Protein AF-A0A102L2G6-F1 (afdb_monomer_lite)

Structure (mmCIF, N/CA/C/O backbone):
data_AF-A0A102L2G6-F1
#
_entry.id   AF-A0A102L2G6-F1
#
loop_
_atom_site.group_PDB
_atom_site.id
_atom_site.type_symbol
_atom_site.label_atom_id
_atom_site.label_alt_id
_atom_site.label_comp_id
_atom_site.label_asym_id
_atom_site.label_entity_id
_atom_site.label_seq_id
_atom_site.pdbx_PDB_ins_code
_atom_site.Cartn_x
_atom_site.Cartn_y
_atom_site.Cartn_z
_atom_site.occupancy
_atom_site.B_iso_or_equiv
_atom_site.auth_seq_id
_atom_site.auth_comp_id
_atom_site.auth_asym_id
_atom_site.auth_atom_id
_atom_site.pdbx_PDB_model_num
ATOM 1 N N . MET A 1 1 ? 14.301 11.381 -28.615 1.00 44.53 1 MET A N 1
ATOM 2 C CA . MET A 1 1 ? 14.602 11.299 -27.171 1.00 44.53 1 MET A CA 1
ATOM 3 C C . MET A 1 1 ? 15.568 10.146 -26.991 1.00 44.53 1 MET A C 1
ATOM 5 O O . MET A 1 1 ? 15.283 9.086 -27.526 1.00 44.53 1 MET A O 1
ATOM 9 N N . GLN A 1 2 ? 16.720 10.355 -26.349 1.00 43.28 2 GLN A N 1
ATOM 10 C CA . GLN A 1 2 ? 17.532 9.228 -25.879 1.00 43.28 2 GLN A CA 1
ATOM 11 C C . GLN A 1 2 ? 16.735 8.525 -24.778 1.00 43.28 2 GLN A C 1
ATOM 13 O O . GLN A 1 2 ? 16.294 9.188 -23.839 1.00 43.28 2 GLN A O 1
ATOM 18 N N . GLU A 1 3 ? 16.497 7.223 -24.922 1.00 56.16 3 GLU A N 1
ATOM 19 C CA . GLU A 1 3 ? 15.981 6.402 -23.827 1.00 56.16 3 GLU A CA 1
ATOM 20 C C . GLU A 1 3 ? 16.997 6.468 -22.683 1.00 56.16 3 GLU A C 1
ATOM 22 O O . GLU A 1 3 ? 18.187 6.213 -22.893 1.00 56.16 3 GLU A O 1
ATOM 27 N N . LYS A 1 4 ? 16.555 6.880 -21.487 1.00 62.53 4 LYS A N 1
ATOM 28 C CA . LYS A 1 4 ? 17.399 6.772 -20.295 1.00 62.53 4 LYS A CA 1
ATOM 29 C C . LYS A 1 4 ? 17.749 5.289 -20.107 1.00 62.53 4 LYS A C 1
ATOM 31 O O . LYS A 1 4 ? 16.854 4.451 -20.236 1.00 62.53 4 LYS A O 1
ATOM 36 N N . PRO A 1 5 ? 19.017 4.949 -19.832 1.00 76.19 5 PRO A N 1
ATOM 37 C CA . PRO A 1 5 ? 19.400 3.565 -19.606 1.00 76.19 5 PRO A CA 1
ATOM 38 C C . PRO A 1 5 ? 18.635 3.006 -18.402 1.00 76.19 5 PRO A C 1
ATOM 40 O O . PRO A 1 5 ? 18.625 3.609 -17.333 1.00 76.19 5 PRO A O 1
ATOM 43 N N . VAL A 1 6 ? 17.994 1.852 -18.587 1.00 84.12 6 VAL A N 1
ATOM 44 C CA . VAL A 1 6 ? 17.265 1.163 -17.517 1.00 84.12 6 VAL A CA 1
ATOM 45 C C . VAL A 1 6 ? 18.252 0.669 -16.457 1.00 84.12 6 VAL A C 1
ATOM 47 O O . VAL A 1 6 ? 19.227 -0.015 -16.776 1.00 84.12 6 VAL A O 1
ATOM 50 N N . ARG A 1 7 ? 17.977 0.982 -15.188 1.00 91.19 7 ARG A N 1
ATOM 51 C CA . ARG A 1 7 ? 18.750 0.543 -14.020 1.00 91.19 7 ARG A CA 1
ATOM 52 C C . ARG A 1 7 ? 17.973 -0.529 -13.260 1.00 91.19 7 ARG A C 1
ATOM 54 O O . ARG A 1 7 ? 16.930 -0.250 -12.684 1.00 91.19 7 ARG A O 1
ATOM 61 N N . MET A 1 8 ? 18.486 -1.753 -13.211 1.00 92.38 8 MET A N 1
ATOM 62 C CA . MET A 1 8 ? 17.881 -2.808 -12.389 1.00 92.38 8 MET A CA 1
ATOM 63 C C . MET A 1 8 ? 18.232 -2.613 -10.910 1.00 92.38 8 MET A C 1
ATOM 65 O O . MET A 1 8 ? 19.399 -2.397 -10.583 1.00 92.38 8 MET A O 1
ATOM 69 N N . MET A 1 9 ? 17.245 -2.739 -10.018 1.00 94.69 9 MET A N 1
ATOM 70 C CA . MET A 1 9 ? 17.505 -2.843 -8.582 1.00 94.69 9 MET A CA 1
ATOM 71 C C . MET A 1 9 ? 18.316 -4.105 -8.293 1.00 94.69 9 MET A C 1
ATOM 73 O O . MET A 1 9 ? 18.020 -5.192 -8.792 1.00 94.69 9 MET A O 1
ATOM 77 N N . THR A 1 10 ? 19.330 -3.960 -7.446 1.00 94.50 10 THR A N 1
ATOM 78 C CA . THR A 1 10 ? 20.111 -5.097 -6.950 1.00 94.50 10 THR A CA 1
ATOM 79 C C . THR A 1 10 ? 19.271 -5.976 -6.021 1.00 94.50 10 THR A C 1
ATOM 81 O O . THR A 1 10 ? 18.259 -5.542 -5.467 1.00 94.50 10 THR A O 1
ATOM 84 N N . GLU A 1 11 ? 19.703 -7.215 -5.787 1.00 94.69 11 GLU A N 1
ATOM 85 C CA . GLU A 1 11 ? 19.052 -8.107 -4.817 1.00 94.69 11 GLU A CA 1
ATOM 86 C C . GLU A 1 11 ? 18.988 -7.491 -3.413 1.00 94.69 11 GLU A C 1
ATOM 88 O O . GLU A 1 11 ? 17.956 -7.573 -2.754 1.00 94.69 11 GLU A O 1
ATOM 93 N N . ALA A 1 12 ? 20.049 -6.800 -2.981 1.00 94.56 12 ALA A N 1
ATOM 94 C CA . ALA A 1 12 ? 20.085 -6.119 -1.688 1.00 94.56 12 ALA A CA 1
ATOM 95 C C . ALA A 1 12 ? 19.043 -4.992 -1.594 1.00 94.56 12 ALA A C 1
ATOM 97 O O . ALA A 1 12 ? 18.366 -4.852 -0.575 1.00 94.56 12 ALA A O 1
ATOM 98 N N . GLN A 1 13 ? 18.866 -4.222 -2.669 1.00 95.25 13 GLN A N 1
ATOM 99 C CA . GLN A 1 13 ? 17.859 -3.162 -2.733 1.00 95.25 13 GLN A CA 1
ATOM 100 C C . GLN A 1 13 ? 16.437 -3.729 -2.730 1.00 95.25 13 GLN A C 1
ATOM 102 O O . GLN A 1 13 ? 15.572 -3.218 -2.022 1.00 95.25 13 GLN A O 1
ATOM 107 N N . GLN A 1 14 ? 16.192 -4.818 -3.462 1.00 95.62 14 GLN A N 1
ATOM 108 C CA . GLN A 1 14 ? 14.893 -5.498 -3.446 1.00 95.62 14 GLN A CA 1
ATOM 109 C C . GLN A 1 14 ? 14.605 -6.131 -2.078 1.00 95.62 14 GLN A C 1
ATOM 111 O O . GLN A 1 14 ? 13.489 -6.023 -1.577 1.00 95.62 14 GLN A O 1
ATOM 116 N N . ALA A 1 15 ? 15.608 -6.710 -1.414 1.00 95.25 15 ALA A N 1
ATOM 117 C CA . ALA A 1 15 ? 15.472 -7.204 -0.045 1.00 95.25 15 ALA A CA 1
ATOM 118 C C . ALA A 1 15 ? 15.153 -6.068 0.941 1.00 95.25 15 ALA A C 1
ATOM 120 O O . ALA A 1 15 ? 14.310 -6.232 1.824 1.00 95.25 15 ALA A O 1
ATOM 121 N N . LYS A 1 16 ? 15.770 -4.889 0.769 1.00 95.88 16 LYS A N 1
ATOM 122 C CA . LYS A 1 16 ? 15.459 -3.709 1.584 1.00 95.88 16 LYS A CA 1
ATOM 123 C C . LYS A 1 16 ? 14.033 -3.212 1.351 1.00 95.88 16 LYS A C 1
ATOM 125 O O . LYS A 1 16 ? 13.342 -2.909 2.322 1.00 95.88 16 LYS A O 1
ATOM 130 N N . LEU A 1 17 ? 13.579 -3.180 0.097 1.00 96.38 17 LEU A N 1
ATOM 131 C CA . LEU A 1 17 ? 12.190 -2.885 -0.259 1.00 96.38 17 LEU A CA 1
ATOM 132 C C . LEU A 1 17 ? 11.237 -3.853 0.451 1.00 96.38 17 LEU A C 1
ATOM 134 O O . LEU A 1 17 ? 10.293 -3.410 1.101 1.00 96.38 17 LEU A O 1
ATOM 138 N N . MET A 1 18 ? 11.515 -5.158 0.409 1.00 96.69 18 MET A N 1
ATOM 139 C CA . MET A 1 18 ? 10.699 -6.157 1.107 1.00 96.69 18 MET A CA 1
ATOM 140 C C . MET A 1 18 ? 10.688 -5.953 2.626 1.00 96.69 18 MET A C 1
ATOM 142 O O . MET A 1 18 ? 9.634 -6.081 3.245 1.00 96.69 18 MET A O 1
ATOM 146 N N . GLN A 1 19 ? 11.816 -5.564 3.231 1.00 96.81 19 GLN A N 1
ATOM 147 C CA . GLN A 1 19 ? 11.863 -5.220 4.656 1.00 96.81 19 GLN A CA 1
ATOM 148 C C . GLN A 1 19 ? 10.918 -4.053 4.983 1.00 96.81 19 GLN A C 1
ATOM 150 O O . GLN A 1 19 ? 10.194 -4.112 5.977 1.00 96.81 19 GLN A O 1
ATOM 155 N N . PHE A 1 20 ? 10.895 -3.013 4.143 1.00 97.44 20 PHE A N 1
ATOM 156 C CA . PHE A 1 20 ? 9.953 -1.905 4.292 1.00 97.44 20 PHE A CA 1
ATOM 157 C C . PHE A 1 20 ? 8.507 -2.354 4.156 1.00 97.44 20 PHE A C 1
ATOM 159 O O . PHE A 1 20 ? 7.681 -1.913 4.944 1.00 97.44 20 PHE A O 1
ATOM 166 N N . VAL A 1 21 ? 8.198 -3.231 3.200 1.00 97.75 21 VAL A N 1
ATOM 167 C CA . VAL A 1 21 ? 6.834 -3.744 3.020 1.00 97.75 21 VAL A CA 1
ATOM 168 C C . VAL A 1 21 ? 6.350 -4.482 4.266 1.00 97.75 21 VAL A C 1
ATOM 170 O O . VAL A 1 21 ? 5.249 -4.197 4.728 1.00 97.75 21 VAL A O 1
ATOM 173 N N . CYS A 1 22 ? 7.164 -5.367 4.848 1.00 97.25 22 CYS A N 1
ATOM 174 C CA . CYS A 1 22 ? 6.782 -6.096 6.061 1.00 97.25 22 CYS A CA 1
ATOM 175 C C . CYS A 1 22 ? 6.522 -5.147 7.240 1.00 97.25 22 CYS A C 1
ATOM 177 O O . CYS A 1 22 ? 5.451 -5.184 7.839 1.00 97.25 22 CYS A O 1
ATOM 179 N N . VAL A 1 23 ? 7.461 -4.240 7.528 1.00 98.12 23 VAL A N 1
ATOM 180 C CA . VAL A 1 23 ? 7.323 -3.278 8.639 1.00 98.12 23 VAL A CA 1
ATOM 181 C C . VAL A 1 23 ? 6.185 -2.282 8.379 1.00 98.12 23 VAL A C 1
ATOM 183 O O . VAL A 1 23 ? 5.439 -1.921 9.286 1.00 98.12 23 VAL A O 1
ATOM 186 N N . GLY A 1 24 ? 6.017 -1.851 7.129 1.00 98.06 24 GLY A N 1
ATOM 187 C CA . GLY A 1 24 ? 4.926 -0.986 6.693 1.00 98.06 24 GLY A CA 1
ATOM 188 C C . GLY A 1 24 ? 3.563 -1.639 6.894 1.00 98.06 24 GLY A C 1
ATOM 189 O O . GLY A 1 24 ? 2.653 -0.993 7.409 1.00 98.06 24 GLY A O 1
ATOM 190 N N . LEU A 1 25 ? 3.431 -2.926 6.569 1.00 98.00 25 LEU A N 1
ATOM 191 C CA . LEU A 1 25 ? 2.211 -3.697 6.799 1.00 98.00 25 LEU A CA 1
ATOM 192 C C . LEU A 1 25 ? 1.884 -3.808 8.295 1.00 98.00 25 LEU A C 1
ATOM 194 O O . LEU A 1 25 ? 0.750 -3.528 8.683 1.00 98.00 25 LEU A O 1
ATOM 198 N N . GLU A 1 26 ? 2.866 -4.140 9.138 1.00 97.81 26 GLU A N 1
ATOM 199 C CA . GLU A 1 26 ? 2.695 -4.200 10.599 1.00 97.81 26 GLU A CA 1
ATOM 200 C C . GLU A 1 26 ? 2.263 -2.843 11.178 1.00 97.81 26 GLU A C 1
ATOM 202 O O . GLU A 1 26 ? 1.350 -2.765 12.008 1.00 97.81 26 GLU A O 1
ATOM 207 N N . TRP A 1 27 ? 2.869 -1.750 10.707 1.00 98.31 27 TRP A N 1
ATOM 208 C CA . TRP A 1 27 ? 2.521 -0.398 11.139 1.00 98.31 27 TRP A CA 1
ATOM 209 C C . TRP A 1 27 ? 1.108 0.004 10.688 1.00 98.31 27 TRP A C 1
ATOM 211 O O . TRP A 1 27 ? 0.304 0.446 11.513 1.00 98.31 27 TRP A O 1
ATOM 221 N N . VAL A 1 28 ? 0.743 -0.216 9.416 1.00 97.62 28 VAL A N 1
ATOM 222 C CA . VAL A 1 28 ? -0.618 0.074 8.919 1.00 97.62 28 VAL A CA 1
ATOM 223 C C . VAL A 1 28 ? -1.665 -0.789 9.622 1.00 97.62 28 VAL A C 1
ATOM 225 O O . VAL A 1 28 ? -2.762 -0.306 9.910 1.00 97.62 28 VAL A O 1
ATOM 228 N N . ALA A 1 29 ? -1.332 -2.025 9.990 1.00 96.62 29 ALA A N 1
ATOM 229 C CA . ALA A 1 29 ? -2.186 -2.894 10.798 1.00 96.62 29 ALA A CA 1
ATOM 230 C C . ALA A 1 29 ? -2.286 -2.458 12.273 1.00 96.62 29 ALA A C 1
ATOM 232 O O . ALA A 1 29 ? -3.156 -2.940 12.995 1.00 96.62 29 ALA A O 1
ATOM 233 N N . GLY A 1 30 ? -1.442 -1.523 12.725 1.00 95.00 30 GLY A N 1
ATOM 234 C CA . GLY A 1 30 ? -1.413 -1.036 14.107 1.00 95.00 30 GLY A CA 1
ATOM 235 C C . GLY A 1 30 ? -0.744 -2.000 15.083 1.00 95.00 30 GLY A C 1
ATOM 236 O O . GLY A 1 30 ? -0.966 -1.890 16.285 1.00 95.00 30 GLY A O 1
ATOM 237 N N . GLN A 1 31 ? 0.049 -2.943 14.574 1.00 96.00 31 GLN A N 1
ATOM 238 C CA . GLN A 1 31 ? 0.757 -3.944 15.373 1.00 96.00 31 GLN A CA 1
ATOM 239 C C . GLN A 1 31 ? 2.032 -3.374 15.999 1.00 96.00 31 GLN A C 1
ATOM 241 O O . GLN A 1 31 ? 2.429 -3.801 17.081 1.00 96.00 31 GLN A O 1
ATOM 246 N N . ILE A 1 32 ? 2.638 -2.378 15.347 1.00 97.62 32 ILE A N 1
ATOM 247 C CA . ILE A 1 32 ? 3.813 -1.664 15.849 1.00 97.62 32 ILE A CA 1
ATOM 248 C C . ILE A 1 32 ? 3.577 -0.146 15.861 1.00 97.62 32 ILE A C 1
ATOM 250 O O . ILE A 1 32 ? 2.881 0.386 14.987 1.00 97.62 32 ILE A O 1
ATOM 254 N N . PRO A 1 33 ? 4.152 0.586 16.831 1.00 96.44 33 PRO A N 1
ATOM 255 C CA . PRO A 1 33 ? 4.176 2.042 16.803 1.00 96.44 33 PRO A CA 1
ATOM 256 C C . PRO A 1 33 ? 5.200 2.557 15.781 1.00 96.44 33 PRO A C 1
ATOM 258 O O . PRO A 1 33 ? 6.092 1.839 15.341 1.00 96.44 33 PRO A O 1
ATOM 261 N N . PHE A 1 34 ? 5.120 3.842 15.433 1.00 97.19 34 PHE A N 1
ATOM 262 C CA . PHE A 1 34 ? 6.069 4.444 14.488 1.00 97.19 34 PHE A CA 1
ATOM 263 C C . PHE A 1 34 ? 7.510 4.491 15.009 1.00 97.19 34 PHE A C 1
ATOM 265 O O . PHE A 1 34 ? 8.448 4.396 14.225 1.00 97.19 34 PHE A O 1
ATOM 272 N N . ASP A 1 35 ? 7.704 4.554 16.326 1.00 97.56 35 ASP A N 1
ATOM 273 C CA . ASP A 1 35 ? 9.041 4.508 16.930 1.00 97.56 35 ASP A CA 1
ATOM 274 C C . ASP A 1 35 ? 9.785 3.205 16.586 1.00 97.56 35 ASP A C 1
ATOM 276 O O . ASP A 1 35 ? 11.006 3.212 16.446 1.00 97.56 35 ASP A O 1
ATOM 280 N N . GLU A 1 36 ? 9.063 2.100 16.359 1.00 98.19 36 GLU A N 1
ATOM 281 C CA . GLU A 1 36 ? 9.649 0.839 15.886 1.00 98.19 36 GLU A CA 1
ATOM 282 C C . GLU A 1 36 ? 10.107 0.913 14.423 1.00 98.19 36 GLU A C 1
ATOM 284 O O . GLU A 1 36 ? 11.153 0.365 14.061 1.00 98.19 36 GLU A O 1
ATOM 289 N N . VAL A 1 37 ? 9.384 1.667 13.589 1.00 98.12 37 VAL A N 1
ATOM 290 C CA . VAL A 1 37 ? 9.802 1.982 12.213 1.00 98.12 37 VAL A CA 1
ATOM 291 C C . VAL A 1 37 ? 11.107 2.781 12.244 1.00 98.12 37 VAL A C 1
ATOM 293 O O . VAL A 1 37 ? 12.076 2.414 11.577 1.00 98.12 37 VAL A O 1
ATOM 296 N N . VAL A 1 38 ? 11.169 3.822 13.084 1.00 98.25 38 VAL A N 1
ATOM 297 C CA . VAL A 1 38 ? 12.364 4.666 13.257 1.00 98.25 38 VAL A CA 1
ATOM 298 C C . VAL A 1 38 ? 13.539 3.860 13.811 1.00 98.25 38 VAL A C 1
ATOM 300 O O . VAL A 1 38 ? 14.664 4.006 13.336 1.00 98.25 38 VAL A O 1
ATOM 303 N N . ARG A 1 39 ? 13.301 2.957 14.768 1.00 97.75 39 ARG A N 1
ATOM 304 C CA . ARG A 1 39 ? 14.334 2.057 15.299 1.00 97.75 39 ARG A CA 1
ATOM 305 C C . ARG A 1 39 ? 14.911 1.141 14.217 1.00 97.75 39 ARG A C 1
ATOM 307 O O . ARG A 1 39 ? 16.105 0.854 14.239 1.00 97.75 39 ARG A O 1
ATOM 314 N N . THR A 1 40 ? 14.080 0.703 13.274 1.00 96.81 40 THR A N 1
ATOM 315 C CA . THR A 1 40 ? 14.469 -0.245 12.218 1.00 96.81 40 THR A CA 1
ATOM 316 C C . THR A 1 40 ? 15.192 0.426 11.048 1.00 96.81 40 THR A C 1
ATOM 318 O O . THR A 1 40 ? 16.136 -0.143 10.494 1.00 96.81 40 THR A O 1
ATOM 321 N N . PHE A 1 41 ? 14.765 1.628 10.656 1.00 96.06 41 PHE A N 1
ATOM 322 C CA . PHE A 1 41 ? 15.239 2.294 9.435 1.00 96.06 41 PHE A CA 1
ATOM 323 C C . PHE A 1 41 ? 15.994 3.605 9.672 1.00 96.06 41 PHE A C 1
ATOM 325 O O . PHE A 1 41 ? 16.505 4.193 8.721 1.00 96.06 41 PHE A O 1
ATOM 332 N N . GLY A 1 42 ? 16.102 4.048 10.922 1.00 96.31 42 GLY A N 1
ATOM 333 C CA . GLY A 1 42 ? 16.662 5.344 11.281 1.00 96.31 42 GLY A CA 1
ATOM 334 C C . GLY A 1 42 ? 15.643 6.477 11.162 1.00 96.31 42 GLY A C 1
ATOM 335 O O . GLY A 1 42 ? 14.448 6.261 10.946 1.00 96.31 42 GLY A O 1
ATOM 336 N N . GLN A 1 43 ? 16.122 7.710 11.323 1.00 97.25 43 GLN A N 1
ATOM 337 C CA . GLN A 1 43 ? 15.277 8.901 11.347 1.00 97.25 43 GLN A CA 1
ATOM 338 C C . GLN A 1 43 ? 14.825 9.304 9.926 1.00 97.25 43 GLN A C 1
ATOM 340 O O . GLN A 1 43 ? 15.682 9.596 9.090 1.00 97.25 43 GLN A O 1
ATOM 345 N N . PRO A 1 44 ? 13.511 9.379 9.647 1.00 97.44 44 PRO A N 1
ATOM 346 C CA . PRO A 1 44 ? 12.995 9.877 8.374 1.00 97.44 44 PRO A CA 1
ATOM 347 C C . PRO A 1 44 ? 12.995 11.405 8.309 1.00 97.44 44 PRO A C 1
ATOM 349 O O . PRO A 1 44 ? 12.997 12.097 9.334 1.00 97.44 44 PRO A O 1
ATOM 352 N N . LYS A 1 45 ? 12.872 11.938 7.090 1.00 97.44 45 LYS A N 1
ATOM 353 C CA . LYS A 1 45 ? 12.485 13.338 6.875 1.00 97.44 45 LYS A CA 1
ATOM 354 C C . LYS A 1 45 ? 10.995 13.491 7.175 1.00 97.44 45 LYS A C 1
ATOM 356 O O . LYS A 1 45 ? 10.190 12.712 6.674 1.00 97.44 45 LYS A O 1
ATOM 361 N N . LYS A 1 46 ? 10.622 14.491 7.975 1.00 97.19 46 LYS A N 1
ATOM 362 C CA . LYS A 1 46 ? 9.220 14.806 8.284 1.00 97.19 46 LYS A CA 1
ATOM 363 C C . LYS A 1 46 ? 8.740 15.971 7.419 1.00 97.19 46 LYS A C 1
ATOM 365 O O . LYS A 1 46 ? 9.359 17.032 7.427 1.00 97.19 46 LYS A O 1
ATOM 370 N N . TYR A 1 47 ? 7.604 15.790 6.760 1.00 95.69 47 TYR A N 1
ATOM 371 C CA . TYR A 1 47 ? 6.880 16.812 6.013 1.00 95.69 47 TYR A CA 1
ATOM 372 C C . TYR A 1 47 ? 5.556 17.085 6.718 1.00 95.69 47 TYR A C 1
ATOM 374 O O . TYR A 1 47 ? 4.679 16.226 6.803 1.00 95.69 47 TYR A O 1
ATOM 382 N N . ASP A 1 48 ? 5.440 18.284 7.277 1.00 94.56 48 ASP A N 1
ATOM 383 C CA . ASP A 1 48 ? 4.289 18.711 8.061 1.00 94.56 48 ASP A CA 1
ATOM 384 C C . ASP A 1 48 ? 4.114 20.217 7.890 1.00 94.56 48 ASP A C 1
ATOM 386 O O . ASP A 1 48 ? 4.983 20.994 8.286 1.00 94.56 48 ASP A O 1
ATOM 390 N N . ALA A 1 49 ? 3.023 20.617 7.244 1.00 89.75 49 ALA A N 1
ATOM 391 C CA . ALA A 1 49 ? 2.720 22.014 6.974 1.00 89.75 49 ALA A CA 1
ATOM 392 C C . ALA A 1 49 ? 1.268 22.343 7.332 1.00 89.75 49 ALA A C 1
ATOM 394 O O . ALA A 1 49 ? 0.368 21.500 7.211 1.00 89.75 49 ALA A O 1
ATOM 395 N N . ASP A 1 50 ? 1.043 23.584 7.756 1.00 87.00 50 ASP A N 1
ATOM 396 C CA . ASP A 1 50 ? -0.291 24.106 8.040 1.00 87.00 50 ASP A CA 1
ATOM 397 C C . ASP A 1 50 ? -1.147 24.119 6.769 1.00 87.00 50 ASP A C 1
ATOM 399 O O . ASP A 1 50 ? -0.676 24.421 5.673 1.00 87.00 50 ASP A O 1
ATOM 403 N N . GLY A 1 51 ? -2.417 23.737 6.905 1.00 85.75 51 GLY A N 1
ATOM 404 C CA . GLY A 1 51 ? -3.338 23.592 5.772 1.00 85.75 51 GLY A CA 1
ATOM 405 C C . GLY A 1 51 ? -3.134 22.329 4.924 1.00 85.75 51 GLY A C 1
ATOM 406 O O . GLY A 1 51 ? -3.991 22.021 4.097 1.00 85.75 51 GLY A O 1
ATOM 407 N N . VAL A 1 52 ? -2.065 21.551 5.144 1.00 90.62 52 VAL A N 1
ATOM 408 C CA . VAL A 1 52 ? -1.859 20.250 4.485 1.00 90.62 52 VAL A CA 1
ATOM 409 C C . VAL A 1 52 ? -2.454 19.131 5.338 1.00 90.62 52 VAL A C 1
ATOM 411 O O . VAL A 1 52 ? -2.104 18.986 6.511 1.00 90.62 52 VAL A O 1
ATOM 414 N N . ARG A 1 53 ? -3.345 18.327 4.736 1.00 93.06 53 ARG A N 1
ATOM 415 C CA . ARG A 1 53 ? -4.068 17.218 5.391 1.00 93.06 53 ARG A CA 1
ATOM 416 C C . ARG A 1 53 ? -3.144 16.140 5.953 1.00 93.06 53 ARG A C 1
ATOM 418 O O . ARG A 1 53 ? -3.432 15.600 7.016 1.00 93.06 53 ARG A O 1
ATOM 425 N N . MET A 1 54 ? -2.083 15.806 5.225 1.00 95.25 54 MET A N 1
ATOM 426 C CA . MET A 1 54 ? -1.207 14.691 5.569 1.00 95.25 54 MET A CA 1
ATOM 427 C C . MET A 1 54 ? 0.022 15.163 6.346 1.00 95.25 54 MET A C 1
ATOM 429 O O . MET A 1 54 ? 0.552 16.244 6.090 1.00 95.25 54 MET A O 1
ATOM 433 N N . ILE A 1 55 ? 0.474 14.333 7.283 1.00 96.44 55 ILE A N 1
ATOM 434 C CA . ILE A 1 55 ? 1.844 14.364 7.807 1.00 96.44 55 ILE A CA 1
ATOM 435 C C . ILE A 1 55 ? 2.564 13.190 7.171 1.00 96.44 55 ILE A C 1
ATOM 437 O O . ILE A 1 55 ? 2.086 12.064 7.293 1.00 96.44 55 ILE A O 1
ATOM 441 N N . GLU A 1 56 ? 3.699 13.433 6.526 1.00 97.25 56 GLU A N 1
ATOM 442 C CA . GLU A 1 56 ? 4.457 12.380 5.855 1.00 97.25 56 GLU A CA 1
ATOM 443 C C . GLU A 1 56 ? 5.847 12.240 6.457 1.00 97.25 56 GLU A C 1
ATOM 445 O O . GLU A 1 56 ? 6.542 13.222 6.718 1.00 97.25 56 GLU A O 1
ATOM 450 N N . TYR A 1 57 ? 6.259 10.998 6.659 1.00 98.06 57 TYR A N 1
ATOM 451 C CA . TYR A 1 57 ? 7.613 10.642 7.039 1.00 98.06 57 TYR A CA 1
ATOM 452 C C . TYR A 1 57 ? 8.233 9.861 5.892 1.00 98.06 57 TYR A C 1
ATOM 454 O O . TYR A 1 57 ? 7.752 8.775 5.564 1.00 98.06 57 TYR A O 1
ATOM 462 N N . ALA A 1 58 ? 9.265 10.429 5.271 1.00 97.12 58 ALA A N 1
ATOM 463 C CA . ALA A 1 58 ? 9.861 9.877 4.066 1.00 97.12 58 ALA A CA 1
ATOM 464 C C . ALA A 1 58 ? 11.298 9.403 4.277 1.00 97.12 58 ALA A C 1
ATOM 466 O O . ALA A 1 58 ? 12.086 10.023 5.003 1.00 97.12 58 ALA A O 1
ATOM 467 N N . TYR A 1 59 ? 11.628 8.329 3.570 1.00 96.31 59 TYR A N 1
ATOM 468 C CA . TYR A 1 59 ? 12.982 7.838 3.389 1.00 96.31 59 TYR A CA 1
ATOM 469 C C . TYR A 1 59 ? 13.299 7.775 1.893 1.00 96.31 59 TYR A C 1
ATOM 471 O O . TYR A 1 59 ? 12.544 7.167 1.132 1.00 96.31 59 TYR A O 1
ATOM 479 N N . ASP A 1 60 ? 14.432 8.352 1.503 1.00 91.19 60 ASP A N 1
ATOM 480 C CA . ASP A 1 60 ? 14.970 8.292 0.141 1.00 91.19 60 ASP A CA 1
ATOM 481 C C . ASP A 1 60 ? 16.201 7.375 0.153 1.00 91.19 60 ASP A C 1
ATOM 483 O O . ASP A 1 60 ? 17.056 7.517 1.034 1.00 91.19 60 ASP A O 1
ATOM 487 N N . PHE A 1 61 ? 16.294 6.426 -0.784 1.00 85.25 61 PHE A N 1
ATOM 488 C CA . PHE A 1 61 ? 17.348 5.403 -0.784 1.00 85.25 61 PHE A CA 1
ATOM 489 C C . PHE A 1 61 ? 18.160 5.346 -2.073 1.00 85.25 61 PHE A C 1
ATOM 491 O O . PHE A 1 61 ? 17.617 5.495 -3.166 1.00 85.25 61 PHE A O 1
ATOM 498 N N . ASP A 1 62 ? 19.455 5.045 -1.894 1.00 73.06 62 ASP A N 1
ATOM 499 C CA . ASP A 1 62 ? 20.446 4.685 -2.912 1.00 73.06 62 ASP A CA 1
ATOM 500 C C . ASP A 1 62 ? 20.235 5.401 -4.251 1.00 73.06 62 ASP A C 1
ATOM 502 O O . ASP A 1 62 ? 19.775 4.780 -5.206 1.00 73.06 62 ASP A O 1
ATOM 506 N N . ASP A 1 63 ? 20.569 6.695 -4.317 1.00 79.19 63 ASP A N 1
ATOM 507 C CA . ASP A 1 63 ? 20.522 7.482 -5.561 1.00 79.19 63 ASP A CA 1
ATOM 508 C C . ASP A 1 63 ? 19.139 7.433 -6.244 1.00 79.19 63 ASP A C 1
ATOM 510 O O . ASP A 1 63 ? 19.010 7.089 -7.420 1.00 79.19 63 ASP A O 1
ATOM 514 N N . ASP A 1 64 ? 18.092 7.697 -5.459 1.00 83.25 64 ASP A N 1
ATOM 515 C CA . ASP A 1 64 ? 16.685 7.727 -5.874 1.00 83.25 64 ASP A CA 1
ATOM 516 C C . ASP A 1 64 ? 16.170 6.398 -6.461 1.00 83.25 64 ASP A C 1
ATOM 518 O O . ASP A 1 64 ? 15.303 6.373 -7.330 1.00 83.25 64 ASP A O 1
ATOM 522 N N . THR A 1 65 ? 16.677 5.251 -5.992 1.00 91.12 65 THR A N 1
ATOM 523 C CA . THR A 1 65 ? 16.149 3.933 -6.409 1.00 91.12 65 THR A CA 1
ATOM 524 C C . THR A 1 65 ? 14.761 3.641 -5.867 1.00 91.12 65 THR A C 1
ATOM 526 O O . THR A 1 65 ? 13.971 2.978 -6.540 1.00 91.12 65 THR A O 1
ATOM 529 N N . MET A 1 66 ? 14.440 4.129 -4.672 1.00 94.25 66 MET A N 1
ATOM 530 C CA . MET A 1 66 ? 13.084 4.112 -4.142 1.00 94.25 66 MET A CA 1
ATOM 531 C C . MET A 1 66 ? 12.872 5.233 -3.129 1.00 94.25 66 MET A C 1
ATOM 533 O O . MET A 1 66 ? 13.789 5.611 -2.397 1.00 94.25 66 MET A O 1
ATOM 537 N N . SER A 1 67 ? 11.632 5.703 -3.052 1.00 95.56 67 SER A N 1
ATOM 538 C CA . SER A 1 67 ? 11.140 6.551 -1.969 1.00 95.56 67 SER A CA 1
ATOM 539 C C . SER A 1 67 ? 10.066 5.805 -1.189 1.00 95.56 67 SER A C 1
ATOM 541 O O . SER A 1 67 ? 9.205 5.137 -1.768 1.00 95.56 67 SER A O 1
ATOM 543 N N . VAL A 1 68 ? 10.135 5.899 0.134 1.00 97.50 68 VAL A N 1
ATOM 544 C CA . VAL A 1 68 ? 9.209 5.247 1.064 1.00 97.50 68 VAL A CA 1
ATOM 545 C C . VAL A 1 68 ? 8.525 6.316 1.895 1.00 97.50 68 VAL A C 1
ATOM 547 O O . VAL A 1 68 ? 9.208 7.180 2.438 1.00 97.50 68 VAL A O 1
ATOM 550 N N . THR A 1 69 ? 7.204 6.248 2.034 1.00 98.00 69 THR A N 1
ATOM 551 C CA . THR A 1 69 ? 6.424 7.208 2.819 1.00 98.00 69 THR A CA 1
ATOM 552 C C . THR A 1 69 ? 5.523 6.521 3.837 1.00 98.00 69 THR A C 1
ATOM 554 O O . THR A 1 69 ? 4.870 5.518 3.554 1.00 98.00 69 THR A O 1
ATOM 557 N N . PHE A 1 70 ? 5.470 7.097 5.034 1.00 98.44 70 PHE A N 1
ATOM 558 C CA . PHE A 1 70 ? 4.513 6.765 6.083 1.00 98.44 70 PHE A CA 1
ATOM 559 C C . PHE A 1 70 ? 3.668 8.004 6.355 1.00 98.44 70 PHE A C 1
ATOM 561 O O . PHE A 1 70 ? 4.190 9.030 6.796 1.00 98.44 70 PHE A O 1
ATOM 568 N N . SER A 1 71 ? 2.373 7.915 6.077 1.00 97.81 71 SER A N 1
ATOM 569 C CA . SER A 1 71 ? 1.472 9.062 6.081 1.00 97.81 71 SER A CA 1
ATOM 570 C C . SER A 1 71 ? 0.412 8.938 7.170 1.00 97.81 71 SER A C 1
ATOM 572 O O . SER A 1 71 ? -0.251 7.906 7.309 1.00 97.81 71 SER A O 1
ATOM 574 N N . TYR A 1 72 ? 0.214 10.030 7.899 1.00 97.19 72 TYR A N 1
ATOM 575 C CA . TYR A 1 72 ? -0.870 10.219 8.855 1.00 97.19 72 TYR A CA 1
ATOM 576 C C . TYR A 1 72 ? -1.877 11.239 8.332 1.00 97.19 72 TYR A C 1
ATOM 578 O O . TYR A 1 72 ? -1.487 12.217 7.697 1.00 97.19 72 TYR A O 1
ATOM 586 N N . ASP A 1 73 ? -3.153 11.052 8.655 1.00 94.69 73 ASP A N 1
ATOM 587 C CA . ASP A 1 73 ? -4.232 11.976 8.311 1.00 94.69 73 ASP A CA 1
ATOM 588 C C . ASP A 1 73 ? -4.604 12.857 9.511 1.00 94.69 73 ASP A C 1
ATOM 590 O O . ASP A 1 73 ? -5.015 12.362 10.564 1.00 94.69 73 ASP A O 1
ATOM 594 N N . LYS A 1 74 ? -4.474 14.179 9.354 1.00 93.25 74 LYS A N 1
ATOM 595 C CA . LYS A 1 74 ? -4.832 15.162 10.389 1.00 93.25 74 LYS A CA 1
ATOM 596 C C . LYS A 1 74 ? -6.341 15.357 10.542 1.00 93.25 74 LYS A C 1
ATOM 598 O O . LYS A 1 74 ? -6.762 15.844 11.591 1.00 93.25 74 LYS A O 1
ATOM 603 N N . LEU A 1 75 ? -7.136 15.044 9.511 1.00 88.00 75 LEU A N 1
ATOM 604 C CA . LEU A 1 75 ? -8.589 15.258 9.524 1.00 88.00 75 LEU A CA 1
ATOM 605 C C . LEU A 1 75 ? -9.317 14.165 10.302 1.00 88.00 75 LEU A C 1
ATOM 607 O O . LEU A 1 75 ? -10.235 14.459 11.062 1.00 88.00 75 LEU A O 1
ATOM 611 N N . HIS A 1 76 ? -8.891 12.915 10.141 1.00 81.94 76 HIS A N 1
ATOM 612 C CA . HIS A 1 76 ? -9.422 11.797 10.910 1.00 81.94 76 HIS A CA 1
ATOM 613 C C . HIS A 1 76 ? -8.553 11.605 12.146 1.00 81.94 76 HIS A C 1
ATOM 615 O O . HIS A 1 76 ? -7.499 10.977 12.076 1.00 81.94 76 HIS A O 1
ATOM 621 N N . GLN A 1 77 ? -8.963 12.185 13.271 1.00 85.00 77 GLN A N 1
ATOM 622 C CA . GLN A 1 77 ? -8.221 12.068 14.523 1.00 85.00 77 GLN A CA 1
ATOM 623 C C . GLN A 1 77 ? -8.741 10.912 15.372 1.00 85.00 77 GLN A C 1
ATOM 625 O O . GLN A 1 77 ? -9.947 10.728 15.514 1.00 85.00 77 GLN A O 1
ATOM 630 N N . ILE A 1 78 ? -7.815 10.174 15.979 1.00 82.94 78 ILE A N 1
ATOM 631 C CA . ILE A 1 78 ? -8.096 9.165 17.002 1.00 82.94 78 ILE A CA 1
ATOM 632 C C . ILE A 1 78 ? -7.436 9.654 18.289 1.00 82.94 78 ILE A C 1
ATOM 634 O O . ILE A 1 78 ? -6.241 9.947 18.297 1.00 82.94 78 ILE A O 1
ATOM 638 N N . ASP A 1 79 ? -8.224 9.817 19.351 1.00 84.94 79 ASP A N 1
ATOM 639 C CA . ASP A 1 79 ? -7.770 10.346 20.647 1.00 84.94 79 ASP A CA 1
ATOM 640 C C . ASP A 1 79 ? -7.013 11.686 20.541 1.00 84.94 79 ASP A C 1
ATOM 642 O O . ASP A 1 79 ? -6.003 11.921 21.207 1.00 84.94 79 ASP A O 1
ATOM 646 N N . GLY A 1 80 ? -7.484 12.570 19.652 1.00 84.69 80 GLY A N 1
ATOM 647 C CA . GLY A 1 80 ? -6.884 13.887 19.407 1.00 84.69 80 GLY A CA 1
ATOM 648 C C . GLY A 1 80 ? -5.545 13.854 18.660 1.00 84.69 80 GLY A C 1
ATOM 649 O O . GLY A 1 80 ? -4.872 14.880 18.571 1.00 84.69 80 GLY A O 1
ATOM 650 N N . LYS A 1 81 ? -5.139 12.696 18.124 1.00 89.56 81 LYS A N 1
ATOM 651 C CA . LYS A 1 81 ? -3.918 12.529 17.325 1.00 89.56 81 LYS A CA 1
ATOM 652 C C . LYS A 1 81 ? -4.257 12.203 15.868 1.00 89.56 81 LYS A C 1
ATOM 654 O O . LYS A 1 81 ? -5.256 11.525 15.626 1.00 89.56 81 LYS A O 1
ATOM 659 N N . PRO A 1 82 ? -3.429 12.636 14.898 1.00 93.00 82 PRO A N 1
ATOM 660 C CA . PRO A 1 82 ? -3.545 12.197 13.510 1.00 93.00 82 PRO A CA 1
ATOM 661 C C . PRO A 1 82 ? -3.592 10.669 13.408 1.00 93.00 82 PRO A C 1
ATOM 663 O O . PRO A 1 82 ? -2.819 9.973 14.073 1.00 93.00 82 PRO A O 1
ATOM 666 N N . SER A 1 83 ? -4.495 10.146 12.586 1.00 94.44 83 SER A N 1
ATOM 667 C CA . SER A 1 83 ? -4.636 8.701 12.392 1.00 94.44 83 SER A CA 1
ATOM 668 C C . SER A 1 83 ? -3.636 8.166 11.376 1.00 94.44 83 SER A C 1
ATOM 670 O O . SER A 1 83 ? -3.183 8.885 10.488 1.00 94.44 83 SER A O 1
ATOM 672 N N . ILE A 1 84 ? -3.285 6.886 11.498 1.00 96.50 84 ILE A N 1
ATOM 673 C CA . ILE A 1 84 ? -2.497 6.183 10.480 1.00 96.50 84 ILE A CA 1
ATOM 674 C C . ILE A 1 84 ? -3.324 6.126 9.201 1.00 96.50 84 ILE A C 1
ATOM 676 O O . ILE A 1 84 ? -4.457 5.652 9.234 1.00 96.50 84 ILE A O 1
ATOM 680 N N . ASN A 1 85 ? -2.747 6.571 8.089 1.00 96.12 85 ASN A N 1
ATOM 681 C CA . ASN A 1 85 ? -3.446 6.614 6.814 1.00 96.12 85 ASN A CA 1
ATOM 682 C C . ASN A 1 85 ? -2.870 5.617 5.810 1.00 96.12 85 ASN A C 1
ATOM 684 O O . ASN A 1 85 ? -3.585 4.748 5.316 1.00 96.12 85 ASN A O 1
ATOM 688 N N . THR A 1 86 ? -1.593 5.741 5.450 1.00 97.81 86 THR A N 1
ATOM 689 C CA . THR A 1 86 ? -1.034 4.963 4.335 1.00 97.81 86 THR A CA 1
ATOM 690 C C . THR A 1 86 ? 0.466 4.780 4.483 1.00 97.81 86 THR A C 1
ATOM 692 O O . THR A 1 86 ? 1.172 5.705 4.868 1.00 97.81 86 THR A O 1
ATOM 695 N N . PHE A 1 87 ? 0.949 3.592 4.145 1.00 98.50 87 PHE A N 1
ATOM 696 C CA . PHE A 1 87 ? 2.346 3.316 3.845 1.00 98.50 87 PHE A CA 1
ATOM 697 C C . PHE A 1 87 ? 2.500 3.170 2.329 1.00 98.50 87 PHE A C 1
ATOM 699 O O . PHE A 1 87 ? 1.678 2.509 1.695 1.00 98.50 87 PHE A O 1
ATOM 706 N N . GLY A 1 88 ? 3.528 3.769 1.736 1.00 97.94 88 GLY A N 1
ATOM 707 C CA . GLY A 1 88 ? 3.751 3.721 0.296 1.00 97.94 88 GLY A CA 1
ATOM 708 C C . GLY A 1 88 ? 5.214 3.551 -0.079 1.00 97.94 88 GLY A C 1
ATOM 709 O O . GLY A 1 88 ? 6.108 4.010 0.628 1.00 97.94 88 GLY A O 1
ATOM 710 N N . ILE A 1 89 ? 5.448 2.918 -1.227 1.00 97.19 89 ILE A N 1
ATOM 711 C CA . ILE A 1 89 ? 6.754 2.901 -1.894 1.00 97.19 89 ILE A CA 1
ATOM 712 C C . ILE A 1 89 ? 6.561 3.336 -3.343 1.00 97.19 89 ILE A C 1
ATOM 714 O O . ILE A 1 89 ? 5.627 2.888 -4.011 1.00 97.19 89 ILE A O 1
ATOM 718 N N . LYS A 1 90 ? 7.469 4.169 -3.849 1.00 95.69 90 LYS A N 1
ATOM 719 C CA . LYS A 1 90 ? 7.668 4.404 -5.283 1.00 95.69 90 LYS A CA 1
ATOM 720 C C . LYS A 1 90 ? 9.070 3.942 -5.661 1.00 95.69 90 LYS A C 1
ATOM 722 O O . LYS A 1 90 ? 10.030 4.302 -4.988 1.00 95.69 90 LYS A O 1
ATOM 727 N N . VAL A 1 91 ? 9.180 3.144 -6.718 1.00 95.12 91 VAL A N 1
ATOM 728 C CA . VAL A 1 91 ? 10.460 2.700 -7.287 1.00 95.12 91 VAL A CA 1
ATOM 729 C C . VAL A 1 91 ? 10.906 3.719 -8.331 1.00 95.12 91 VAL A C 1
ATOM 731 O O . VAL A 1 91 ? 10.156 4.006 -9.266 1.00 95.12 91 VAL A O 1
ATOM 734 N N . GLY A 1 92 ? 12.113 4.262 -8.184 1.00 90.88 92 GLY A N 1
ATOM 735 C CA . GLY A 1 92 ? 12.586 5.389 -8.985 1.00 90.88 92 GLY A CA 1
ATOM 736 C C . GLY A 1 92 ? 11.632 6.582 -8.902 1.00 90.88 92 GLY A C 1
ATOM 737 O O . GLY A 1 92 ? 10.948 6.797 -7.900 1.00 90.88 92 GLY A O 1
ATOM 738 N N . ASP A 1 93 ? 11.454 7.254 -10.038 1.00 85.69 93 ASP A N 1
ATOM 739 C CA . ASP A 1 93 ? 10.411 8.270 -10.251 1.00 85.69 93 ASP A CA 1
ATOM 740 C C . ASP A 1 93 ? 8.985 7.674 -10.384 1.00 85.69 93 ASP A C 1
ATOM 742 O O . ASP A 1 93 ? 8.067 8.287 -10.935 1.00 85.69 93 ASP A O 1
ATOM 746 N N . GLY A 1 94 ? 8.769 6.441 -9.918 1.00 84.50 94 GLY A N 1
ATOM 747 C CA . GLY A 1 94 ? 7.506 5.721 -10.017 1.00 84.50 94 GLY A CA 1
ATOM 748 C C . GLY A 1 94 ? 7.265 5.168 -11.418 1.00 84.50 94 GLY A C 1
ATOM 749 O O . GLY A 1 94 ? 8.096 4.471 -11.993 1.00 84.50 94 GLY A O 1
ATOM 750 N N . VAL A 1 95 ? 6.091 5.429 -11.982 1.00 81.38 95 VAL A N 1
ATOM 751 C CA . VAL A 1 95 ? 5.591 4.755 -13.192 1.00 81.38 95 VAL A CA 1
ATOM 752 C C . VAL A 1 95 ? 6.453 5.020 -14.436 1.00 81.38 95 VAL A C 1
ATOM 754 O O . VAL A 1 95 ? 6.626 4.120 -15.251 1.00 81.38 95 VAL A O 1
ATOM 757 N N . GLY A 1 96 ? 7.028 6.221 -14.562 1.00 76.88 96 GLY A N 1
ATOM 758 C CA . GLY A 1 96 ? 7.892 6.618 -15.684 1.00 76.88 96 GLY A CA 1
ATOM 759 C C . GLY A 1 96 ? 9.397 6.545 -15.402 1.00 76.88 96 GLY A C 1
ATOM 760 O O . GLY A 1 96 ? 10.186 6.981 -16.237 1.00 76.88 96 GLY A O 1
ATOM 761 N N . GLY A 1 97 ? 9.797 6.048 -14.227 1.00 83.50 97 GLY A N 1
ATOM 762 C CA . GLY A 1 97 ? 11.202 5.995 -13.816 1.00 83.50 97 GLY A CA 1
ATOM 763 C C . GLY A 1 97 ? 12.033 4.959 -14.583 1.00 83.50 97 GLY A C 1
ATOM 764 O O . GLY A 1 97 ? 11.514 3.975 -15.110 1.00 83.50 97 GLY A O 1
ATOM 765 N N . ASP A 1 98 ? 13.349 5.129 -14.577 1.00 88.25 98 ASP A N 1
ATOM 766 C CA . ASP A 1 98 ? 14.324 4.224 -15.203 1.00 88.25 98 ASP A CA 1
ATOM 767 C C . ASP A 1 98 ? 14.761 3.057 -14.299 1.00 88.25 98 ASP A C 1
ATOM 769 O O . ASP A 1 98 ? 15.440 2.142 -14.760 1.00 88.25 98 ASP A O 1
ATOM 773 N N . VAL A 1 99 ? 14.335 3.039 -13.033 1.00 92.44 99 VAL A N 1
ATOM 774 C CA . VAL A 1 99 ? 14.667 1.985 -12.062 1.00 92.44 99 VAL A CA 1
ATOM 775 C C . VAL A 1 99 ? 13.674 0.833 -12.140 1.00 92.44 99 VAL A C 1
ATOM 777 O O . VAL A 1 99 ? 12.480 1.059 -11.992 1.00 92.44 99 VAL A O 1
ATOM 780 N N . TYR A 1 100 ? 14.128 -0.389 -12.406 1.00 92.38 100 TYR A N 1
ATOM 781 C CA . TYR A 1 100 ? 13.280 -1.563 -12.645 1.00 92.38 100 TYR A CA 1
ATOM 782 C C . TYR A 1 100 ? 13.506 -2.634 -11.576 1.00 92.38 100 TYR A C 1
ATOM 784 O O . TYR A 1 100 ? 14.622 -2.824 -11.091 1.00 92.38 100 TYR A O 1
ATOM 792 N N . THR A 1 101 ? 12.443 -3.359 -11.234 1.00 93.56 101 THR A N 1
ATOM 793 C CA . THR A 1 101 ? 12.496 -4.499 -10.307 1.00 93.56 101 THR A CA 1
ATOM 794 C C . THR A 1 101 ? 12.306 -5.825 -11.036 1.00 93.56 101 THR A C 1
ATOM 796 O O . THR A 1 101 ? 11.903 -5.871 -12.200 1.00 93.56 101 THR A O 1
ATOM 799 N N . ASN A 1 102 ? 12.615 -6.908 -10.330 1.00 93.38 102 ASN A N 1
ATOM 800 C CA . ASN A 1 102 ? 12.313 -8.280 -10.706 1.00 93.38 102 ASN A CA 1
ATOM 801 C C . ASN A 1 102 ? 11.616 -8.991 -9.527 1.00 93.38 102 ASN A C 1
ATOM 803 O O . ASN A 1 102 ? 12.087 -10.017 -9.040 1.00 93.38 102 ASN A O 1
ATOM 807 N N . ILE A 1 103 ? 10.526 -8.395 -9.034 1.00 93.31 103 ILE A N 1
ATOM 808 C CA . ILE A 1 103 ? 9.692 -8.896 -7.931 1.00 93.31 103 ILE A CA 1
ATOM 809 C C . ILE A 1 103 ? 8.360 -9.376 -8.519 1.00 93.31 103 ILE A C 1
ATOM 811 O O . ILE A 1 103 ? 7.503 -8.536 -8.795 1.00 93.31 103 ILE A O 1
ATOM 815 N N . PRO A 1 104 ? 8.147 -10.687 -8.720 1.00 91.56 104 PRO A N 1
ATOM 816 C CA . PRO A 1 104 ? 6.865 -11.216 -9.185 1.00 91.56 104 PRO A CA 1
ATOM 817 C C . PRO A 1 104 ? 5.704 -10.787 -8.281 1.00 91.56 104 PRO A C 1
ATOM 819 O O . PRO A 1 104 ? 5.860 -10.728 -7.063 1.00 91.56 104 PRO A O 1
ATOM 822 N N . TYR A 1 105 ? 4.522 -10.523 -8.840 1.00 89.56 105 TYR A N 1
ATOM 823 C CA . TYR A 1 105 ? 3.355 -10.178 -8.016 1.00 89.56 105 TYR A CA 1
ATOM 824 C C . TYR A 1 105 ? 2.950 -11.317 -7.061 1.00 89.56 105 TYR A C 1
ATOM 826 O O . TYR A 1 105 ? 2.400 -11.060 -5.994 1.00 89.56 105 TYR A O 1
ATOM 834 N N . GLU A 1 106 ? 3.268 -12.573 -7.382 1.00 90.44 106 GLU A N 1
ATOM 835 C CA . GLU A 1 106 ? 3.030 -13.714 -6.493 1.00 90.44 106 GLU A CA 1
ATOM 836 C C . GLU A 1 106 ? 3.822 -13.612 -5.179 1.00 90.44 106 GLU A C 1
ATOM 838 O O . GLU A 1 106 ? 3.453 -14.234 -4.183 1.00 90.44 106 GLU A O 1
ATOM 843 N N . THR A 1 107 ? 4.885 -12.796 -5.129 1.00 92.00 107 THR A N 1
ATOM 844 C CA . THR A 1 107 ? 5.626 -12.522 -3.891 1.00 92.00 107 THR A CA 1
ATOM 845 C C . THR A 1 107 ? 4.700 -12.019 -2.779 1.00 92.00 107 THR A C 1
ATOM 847 O O . THR A 1 107 ? 4.881 -12.403 -1.621 1.00 92.00 107 THR A O 1
ATOM 850 N N . TRP A 1 108 ? 3.664 -11.243 -3.114 1.00 93.69 108 TRP A N 1
ATOM 851 C CA . TRP A 1 108 ? 2.743 -10.658 -2.134 1.00 93.69 108 TRP A CA 1
ATOM 852 C C . TRP A 1 108 ? 1.818 -11.688 -1.476 1.00 93.69 108 TRP A C 1
ATOM 854 O O . TRP A 1 108 ? 1.375 -11.471 -0.349 1.00 93.69 108 TRP A O 1
ATOM 864 N N . ASP A 1 109 ? 1.579 -12.838 -2.115 1.00 90.94 109 ASP A N 1
ATOM 865 C CA . ASP A 1 109 ? 0.716 -13.891 -1.560 1.00 90.94 109 ASP A CA 1
ATOM 866 C C . ASP A 1 109 ? 1.321 -14.534 -0.297 1.00 90.94 109 ASP A C 1
ATOM 868 O O . ASP A 1 109 ? 0.604 -15.053 0.558 1.00 90.94 109 ASP A O 1
ATOM 872 N N . SER A 1 110 ? 2.647 -14.467 -0.137 1.00 90.75 110 SER A N 1
ATOM 873 C CA . SER A 1 110 ? 3.348 -14.970 1.052 1.00 90.75 110 SER A CA 1
ATOM 874 C C . SER A 1 110 ? 3.224 -14.070 2.288 1.00 90.75 110 SER A C 1
ATOM 876 O O . SER A 1 110 ? 3.615 -14.479 3.379 1.00 90.75 110 SER A O 1
ATOM 878 N N . LEU A 1 111 ? 2.653 -12.867 2.150 1.00 92.69 111 LEU A N 1
ATOM 879 C CA . LEU A 1 111 ? 2.542 -11.881 3.233 1.00 92.69 111 LEU A CA 1
ATOM 880 C C . LEU A 1 111 ? 1.263 -12.036 4.075 1.00 92.69 111 LEU A C 1
ATOM 882 O O . LEU A 1 111 ? 0.907 -11.137 4.833 1.00 92.69 111 LEU A O 1
ATOM 886 N N . GLY A 1 112 ? 0.537 -13.150 3.923 1.00 92.62 112 GLY A N 1
ATOM 887 C CA . GLY A 1 112 ? -0.746 -13.367 4.604 1.00 92.62 112 GLY A CA 1
ATOM 888 C C . GLY A 1 112 ? -1.865 -12.447 4.102 1.00 92.62 112 GLY A C 1
ATOM 889 O O . GLY A 1 112 ? -2.882 -12.276 4.774 1.00 92.62 112 GLY A O 1
ATOM 890 N N . LEU A 1 113 ? -1.672 -11.844 2.928 1.00 95.81 113 LEU A N 1
ATOM 891 C CA . LEU A 1 113 ? -2.663 -11.019 2.260 1.00 95.81 113 LEU A CA 1
ATOM 892 C C . LEU A 1 113 ? -3.678 -11.893 1.524 1.00 95.81 113 LEU A C 1
ATOM 894 O O . LEU A 1 113 ? -3.352 -12.941 0.970 1.00 95.81 113 LEU A O 1
ATOM 898 N N . HIS A 1 114 ? -4.914 -11.417 1.470 1.00 96.25 114 HIS A N 1
ATOM 899 C CA . HIS A 1 114 ? -5.993 -12.034 0.718 1.00 96.25 114 HIS A CA 1
ATOM 900 C C . HIS A 1 114 ? -6.245 -11.239 -0.562 1.00 96.25 114 HIS A C 1
ATOM 902 O O . HIS A 1 114 ? -6.457 -10.027 -0.509 1.00 96.25 114 HIS A O 1
ATOM 908 N N . ARG A 1 115 ? -6.207 -11.903 -1.720 1.00 97.12 115 ARG A N 1
ATOM 909 C CA . ARG A 1 115 ? -6.485 -11.270 -3.020 1.00 97.12 115 ARG A CA 1
ATOM 910 C C . ARG A 1 115 ? -7.920 -10.738 -3.039 1.00 97.12 115 ARG A C 1
ATOM 912 O O . ARG A 1 115 ? -8.833 -11.452 -2.635 1.00 97.12 115 ARG A O 1
ATOM 919 N N . LEU A 1 116 ? -8.137 -9.509 -3.512 1.00 97.25 116 LEU A N 1
ATOM 920 C CA . LEU A 1 116 ? -9.492 -8.948 -3.565 1.00 97.25 116 LEU A CA 1
ATOM 921 C C . LEU A 1 116 ? -10.361 -9.732 -4.552 1.00 97.25 116 LEU A C 1
ATOM 923 O O . LEU A 1 116 ? -9.966 -9.996 -5.687 1.00 97.25 116 LEU A O 1
ATOM 927 N N . ALA A 1 117 ? -11.572 -10.074 -4.139 1.00 96.50 117 ALA A N 1
ATOM 928 C CA . ALA A 1 117 ? -12.532 -10.758 -4.985 1.00 96.50 117 ALA A CA 1
ATOM 929 C C . ALA A 1 117 ? -13.868 -10.031 -4.887 1.00 96.50 117 ALA A C 1
ATOM 931 O O . ALA A 1 117 ? -14.592 -10.190 -3.909 1.00 96.50 117 ALA A O 1
ATOM 932 N N . ARG A 1 118 ? -14.200 -9.225 -5.899 1.00 95.50 118 ARG A N 1
ATOM 933 C CA . ARG A 1 118 ? -15.465 -8.489 -5.952 1.00 95.50 118 ARG A CA 1
ATOM 934 C C . ARG A 1 118 ? -16.646 -9.422 -5.685 1.00 95.50 118 ARG A C 1
ATOM 936 O O . ARG A 1 118 ? -16.795 -10.447 -6.347 1.00 95.50 118 ARG A O 1
ATOM 943 N N . GLY A 1 119 ? -17.502 -9.045 -4.739 1.00 96.12 119 GLY A N 1
ATOM 944 C CA . GLY A 1 119 ? -18.646 -9.857 -4.319 1.00 96.12 119 GLY A CA 1
ATOM 945 C C . GLY A 1 119 ? -18.359 -10.822 -3.162 1.00 96.12 119 GLY A C 1
ATOM 946 O O . GLY A 1 119 ? -19.302 -11.358 -2.583 1.00 96.12 119 GLY A O 1
ATOM 947 N N . GLU A 1 120 ? -17.097 -11.042 -2.791 1.00 96.06 120 GLU A N 1
ATOM 948 C CA . GLU A 1 120 ? -16.740 -11.854 -1.628 1.00 96.06 120 GLU A CA 1
ATOM 949 C C . GLU A 1 120 ? -17.150 -11.160 -0.322 1.00 96.06 120 GLU A C 1
ATOM 951 O O . GLU A 1 120 ? -17.063 -9.940 -0.190 1.00 96.06 120 GLU A O 1
ATOM 956 N N . LEU A 1 121 ? -17.575 -11.940 0.674 1.00 92.81 121 LEU A N 1
ATOM 957 C CA . LEU A 1 121 ? -17.867 -11.418 2.005 1.00 92.81 121 LEU A CA 1
ATOM 958 C C . LEU A 1 121 ? -16.576 -11.214 2.815 1.00 92.81 121 LEU A C 1
ATOM 960 O O . LEU A 1 121 ? -15.797 -12.143 3.026 1.00 92.81 121 LEU A O 1
ATOM 964 N N . ILE A 1 122 ? -16.380 -10.002 3.333 1.00 91.44 122 ILE A N 1
ATOM 965 C CA . ILE A 1 122 ? -15.177 -9.596 4.071 1.00 91.44 122 ILE A CA 1
ATOM 966 C C . ILE A 1 122 ? -15.139 -10.248 5.457 1.00 91.44 122 ILE A C 1
ATOM 968 O O . ILE A 1 122 ? -14.126 -10.825 5.849 1.00 91.44 122 ILE A O 1
ATOM 972 N N . ASP A 1 123 ? -16.249 -10.148 6.186 1.00 86.38 123 ASP A N 1
ATOM 973 C CA . ASP A 1 123 ? -16.449 -10.629 7.559 1.00 86.38 123 ASP A CA 1
ATOM 974 C C . ASP A 1 123 ? -17.721 -11.482 7.704 1.00 86.38 123 ASP A C 1
ATOM 976 O O . ASP A 1 123 ? -18.157 -11.768 8.816 1.00 86.38 123 ASP A O 1
ATOM 980 N N . GLY A 1 124 ? -18.297 -11.916 6.579 1.00 85.44 124 GLY A N 1
ATOM 981 C CA . GLY A 1 124 ? -19.578 -12.625 6.517 1.00 85.44 124 GLY A CA 1
ATOM 982 C C . GLY A 1 124 ? -20.785 -11.714 6.276 1.00 85.44 124 GLY A C 1
ATOM 983 O O . GLY A 1 124 ? -21.889 -12.225 6.124 1.00 85.44 124 GLY A O 1
ATOM 984 N N . MET A 1 125 ? -20.593 -10.390 6.204 1.00 88.12 125 MET A N 1
ATOM 985 C CA . MET A 1 125 ? -21.664 -9.445 5.863 1.00 88.12 125 MET A CA 1
ATOM 986 C C . MET A 1 125 ? -21.271 -8.421 4.808 1.00 88.12 125 MET A C 1
ATOM 988 O O . MET A 1 125 ? -21.980 -8.263 3.814 1.00 88.12 125 MET A O 1
ATOM 992 N N . ARG A 1 126 ? -20.162 -7.706 5.016 1.00 92.81 126 ARG A N 1
ATOM 993 C CA . ARG A 1 126 ? -19.740 -6.655 4.082 1.00 92.81 126 ARG A CA 1
ATOM 994 C C . ARG A 1 126 ? -19.190 -7.276 2.812 1.00 92.81 126 ARG A C 1
ATOM 996 O O . ARG A 1 126 ? -18.538 -8.312 2.876 1.00 92.81 126 ARG A O 1
ATOM 1003 N N . THR A 1 127 ? -19.470 -6.655 1.674 1.00 94.19 127 THR A N 1
ATOM 1004 C CA . THR A 1 127 ? -19.083 -7.175 0.359 1.00 94.19 127 THR A CA 1
ATOM 1005 C C . THR A 1 127 ? -17.857 -6.442 -0.162 1.00 94.19 127 THR A C 1
ATOM 1007 O O . THR A 1 127 ? -17.802 -5.215 -0.119 1.00 94.19 127 THR A O 1
ATOM 1010 N N . GLU A 1 128 ? -16.890 -7.195 -0.672 1.00 95.25 128 GLU A N 1
ATOM 1011 C CA . GLU A 1 128 ? -15.703 -6.665 -1.322 1.00 95.25 128 GLU A CA 1
ATOM 1012 C C . GLU A 1 128 ? -16.066 -5.990 -2.652 1.00 95.25 128 GLU A C 1
ATOM 1014 O O . GLU A 1 128 ? -16.790 -6.544 -3.486 1.00 95.25 128 GLU A O 1
ATOM 1019 N N . MET A 1 129 ? -15.545 -4.781 -2.849 1.00 93.50 129 MET A N 1
ATOM 1020 C CA . MET A 1 129 ? -15.820 -3.937 -4.013 1.00 93.50 129 MET A CA 1
ATOM 1021 C C . MET A 1 129 ? -14.607 -3.796 -4.934 1.00 93.50 129 MET A C 1
ATOM 1023 O O . MET A 1 129 ? -14.749 -3.260 -6.037 1.00 93.50 129 MET A O 1
ATOM 1027 N N . GLY A 1 130 ? -13.425 -4.234 -4.501 1.00 93.00 130 GLY A N 1
ATOM 1028 C CA . GLY A 1 130 ? -12.212 -4.266 -5.306 1.00 93.00 130 GLY A CA 1
ATOM 1029 C C . GLY A 1 130 ? -12.062 -5.553 -6.114 1.00 93.00 130 GL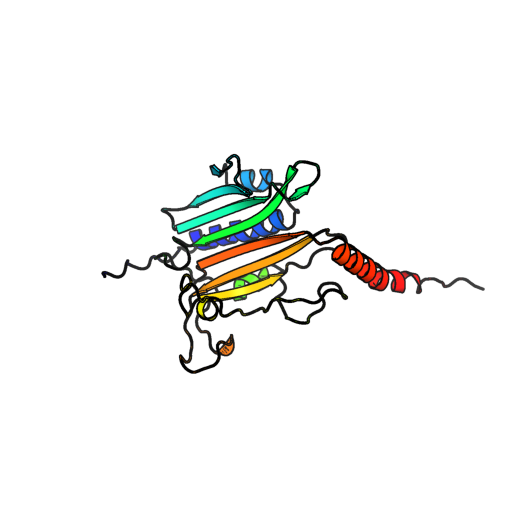Y A C 1
ATOM 1030 O O . GLY A 1 130 ? -12.613 -6.598 -5.774 1.00 93.00 130 GLY A O 1
ATOM 1031 N N . ASP A 1 131 ? -11.275 -5.474 -7.183 1.00 95.56 131 ASP A N 1
ATOM 1032 C CA . ASP A 1 131 ? -10.845 -6.633 -7.962 1.00 95.56 131 ASP A CA 1
ATOM 1033 C C . ASP A 1 131 ? -9.365 -6.905 -7.688 1.00 95.56 131 ASP A C 1
ATOM 1035 O O . ASP A 1 131 ? -8.579 -5.975 -7.495 1.00 95.56 131 ASP A O 1
ATOM 1039 N N . PHE A 1 132 ? -8.973 -8.180 -7.699 1.00 95.94 132 PHE A N 1
ATOM 1040 C CA . PHE A 1 132 ? -7.569 -8.564 -7.572 1.00 95.94 132 PHE A CA 1
ATOM 1041 C C . PHE A 1 132 ? -6.719 -7.971 -8.695 1.00 95.94 132 PHE A C 1
ATOM 1043 O O . PHE A 1 132 ? -5.612 -7.520 -8.444 1.00 95.94 132 PHE A O 1
ATOM 1050 N N . PHE A 1 133 ? -7.222 -7.981 -9.926 1.00 95.06 133 PHE A N 1
ATOM 1051 C CA . PHE A 1 133 ? -6.520 -7.456 -11.088 1.00 95.06 133 PHE A CA 1
ATOM 1052 C C . PHE A 1 133 ? -7.257 -6.233 -11.620 1.00 95.06 133 PHE A C 1
ATOM 1054 O O . PHE A 1 133 ? -8.378 -6.359 -12.113 1.00 95.06 133 PHE A O 1
ATOM 1061 N N . ASP A 1 134 ? -6.612 -5.071 -11.556 1.00 92.25 134 ASP A N 1
ATOM 1062 C CA . ASP A 1 134 ? -7.134 -3.831 -12.116 1.00 92.25 134 ASP A CA 1
ATOM 1063 C C . ASP A 1 134 ? -6.215 -3.314 -13.236 1.00 92.25 134 ASP A C 1
ATOM 1065 O O . ASP A 1 134 ? -5.053 -2.985 -12.973 1.00 92.25 134 ASP A O 1
ATOM 1069 N N . PRO A 1 135 ? -6.694 -3.198 -14.490 1.00 92.44 135 PRO A N 1
ATOM 1070 C CA . PRO A 1 135 ? -5.926 -2.624 -15.591 1.00 92.44 135 PRO A CA 1
ATOM 1071 C C . PRO A 1 135 ? -5.897 -1.090 -15.497 1.00 92.44 135 PRO A C 1
ATOM 1073 O O . PRO A 1 135 ? -6.398 -0.382 -16.375 1.00 92.44 135 PRO A O 1
ATOM 1076 N N . THR A 1 136 ? -5.325 -0.567 -14.410 1.00 91.12 136 THR A N 1
ATOM 1077 C CA . THR A 1 136 ? -5.358 0.852 -14.032 1.00 91.12 136 THR A CA 1
ATOM 1078 C C . THR A 1 136 ? -4.886 1.768 -15.165 1.00 91.12 136 THR A C 1
ATOM 1080 O O . THR A 1 136 ? -5.525 2.779 -15.432 1.00 91.12 136 THR A O 1
ATOM 1083 N N . GLY A 1 137 ? -3.844 1.384 -15.906 1.00 89.94 137 GLY A N 1
ATOM 1084 C CA . GLY A 1 137 ? -3.334 2.149 -17.046 1.00 89.94 137 GLY A CA 1
ATOM 1085 C C . GLY A 1 137 ? -4.285 2.258 -18.241 1.00 89.94 137 GLY A C 1
ATOM 1086 O O . GLY A 1 137 ? -4.197 3.212 -19.004 1.00 89.94 137 GLY A O 1
ATOM 1087 N N . LEU A 1 138 ? -5.208 1.309 -18.419 1.00 88.81 138 LEU A N 1
ATOM 1088 C CA . LEU A 1 138 ? -6.247 1.389 -19.457 1.00 88.81 138 LEU A CA 1
ATOM 1089 C C . LEU A 1 138 ? -7.474 2.175 -18.993 1.00 88.81 138 LEU A C 1
ATOM 1091 O O . LEU A 1 138 ? -8.182 2.752 -19.815 1.00 88.81 138 LEU A O 1
ATOM 1095 N N . ARG A 1 139 ? -7.743 2.178 -17.684 1.00 87.44 139 ARG A N 1
ATOM 1096 C CA . ARG A 1 139 ? -8.855 2.924 -17.079 1.00 87.44 139 ARG A CA 1
ATOM 1097 C C . ARG A 1 139 ? -8.508 4.387 -16.827 1.00 87.44 139 ARG A C 1
ATOM 1099 O O . ARG A 1 139 ? -9.416 5.202 -16.665 1.00 87.44 139 ARG A O 1
ATOM 1106 N N . ASP A 1 140 ? -7.221 4.711 -16.770 1.00 88.69 140 ASP A N 1
ATOM 1107 C CA . ASP A 1 140 ? -6.746 6.061 -16.526 1.00 88.69 140 ASP A CA 1
ATOM 1108 C C . ASP A 1 140 ? -6.956 6.971 -17.743 1.00 88.69 140 ASP A C 1
ATOM 1110 O O . ASP A 1 140 ? -6.155 7.034 -18.674 1.00 88.69 140 ASP A O 1
ATOM 1114 N N . ILE A 1 141 ? -8.044 7.735 -17.694 1.00 85.94 141 ILE A N 1
ATOM 1115 C CA . ILE A 1 141 ? -8.385 8.738 -18.706 1.00 85.94 141 ILE A CA 1
ATOM 1116 C C . ILE A 1 141 ? -7.441 9.948 -18.704 1.00 85.94 141 ILE A C 1
ATOM 1118 O O . ILE A 1 141 ? -7.438 10.710 -19.668 1.00 85.94 141 ILE A O 1
ATOM 1122 N N . SER A 1 142 ? -6.675 10.158 -17.627 1.00 86.94 142 SER A N 1
ATOM 1123 C CA . SER A 1 142 ? -5.759 11.297 -17.513 1.00 86.94 142 SER A CA 1
ATOM 1124 C C . SER A 1 142 ? -4.443 11.073 -18.263 1.00 86.94 142 SER A C 1
ATOM 1126 O O . SER A 1 142 ? -3.744 12.039 -18.567 1.00 86.94 142 SER A O 1
ATOM 1128 N N . GLY A 1 143 ? -4.125 9.816 -18.597 1.00 83.75 143 GLY A N 1
ATOM 1129 C CA . GLY A 1 143 ? -2.881 9.433 -19.264 1.00 83.75 143 GLY A CA 1
ATOM 1130 C C . GLY A 1 143 ? -1.644 9.519 -18.366 1.00 83.75 143 GLY A C 1
ATOM 1131 O O . GLY A 1 143 ? -0.526 9.551 -18.877 1.00 83.75 143 GLY A O 1
ATOM 1132 N N . TRP A 1 144 ? -1.831 9.577 -17.046 1.00 85.75 144 TRP A N 1
ATOM 1133 C CA . TRP A 1 144 ? -0.752 9.544 -16.063 1.00 85.75 144 TRP A CA 1
ATOM 1134 C C . TRP A 1 144 ? -0.066 8.175 -16.028 1.00 85.75 144 TRP A C 1
ATOM 1136 O O . TRP A 1 144 ? 1.160 8.082 -15.928 1.00 85.75 144 TRP A O 1
ATOM 1146 N N . TYR A 1 145 ? -0.854 7.106 -16.136 1.00 88.62 145 TYR A N 1
ATOM 1147 C CA . TYR A 1 145 ? -0.375 5.734 -16.194 1.00 88.62 145 TYR A CA 1
ATOM 1148 C C . TYR A 1 145 ? -0.268 5.253 -17.650 1.00 88.62 145 TYR A C 1
ATOM 1150 O O . TYR A 1 145 ? -1.176 5.472 -18.453 1.00 88.62 145 TYR A O 1
ATOM 1158 N N . PRO A 1 146 ? 0.816 4.551 -18.025 1.00 88.38 146 PRO A N 1
ATOM 1159 C CA . PRO A 1 146 ? 0.924 3.938 -19.330 1.00 88.38 146 PRO A CA 1
ATOM 1160 C C . PRO A 1 146 ? -0.072 2.783 -19.427 1.00 88.38 146 PRO A C 1
ATOM 1162 O O . PRO A 1 146 ? -0.368 2.104 -18.448 1.00 88.38 146 PRO A O 1
ATOM 1165 N N . THR A 1 147 ? -0.546 2.513 -20.640 1.00 88.12 147 THR A N 1
ATOM 1166 C CA . THR A 1 147 ? -1.581 1.494 -20.917 1.00 88.12 147 THR A CA 1
ATOM 1167 C C . THR A 1 147 ? -1.256 0.079 -20.428 1.00 88.12 147 THR A C 1
ATOM 1169 O O . THR A 1 147 ? -2.144 -0.761 -20.334 1.00 88.12 147 THR A O 1
ATOM 1172 N N . ASN A 1 148 ? 0.009 -0.217 -20.140 1.00 87.75 148 ASN A N 1
ATOM 1173 C CA . ASN A 1 148 ? 0.481 -1.500 -19.630 1.00 87.75 148 ASN A CA 1
ATOM 1174 C C . ASN A 1 148 ? 0.742 -1.507 -18.116 1.00 87.75 148 ASN A C 1
ATOM 1176 O O . ASN A 1 148 ? 1.404 -2.414 -17.611 1.00 87.75 148 ASN A O 1
ATOM 1180 N N . TYR A 1 149 ? 0.242 -0.497 -17.407 1.00 91.31 149 TYR A N 1
ATOM 1181 C CA . TYR A 1 149 ? 0.254 -0.443 -15.958 1.00 91.31 149 TYR A CA 1
ATOM 1182 C C . TYR A 1 149 ? -0.980 -1.134 -15.375 1.00 91.31 149 TYR A C 1
ATOM 1184 O O . TYR A 1 149 ? -2.111 -0.872 -15.797 1.00 91.31 149 TYR A O 1
ATOM 1192 N N . VAL A 1 150 ? -0.767 -1.992 -14.384 1.00 93.44 150 VAL A N 1
ATOM 1193 C CA . VAL A 1 150 ? -1.830 -2.708 -13.668 1.00 93.44 150 VAL A CA 1
ATOM 1194 C C . VAL A 1 150 ? -1.618 -2.588 -12.168 1.00 93.44 150 VAL A C 1
ATOM 1196 O O . VAL A 1 150 ? -0.481 -2.457 -11.714 1.00 93.44 150 VAL A O 1
ATOM 1199 N N . THR A 1 151 ? -2.698 -2.682 -11.401 1.00 95.12 151 THR A N 1
ATOM 1200 C CA . THR A 1 151 ? -2.645 -2.769 -9.942 1.00 95.12 151 THR A CA 1
ATOM 1201 C C . THR A 1 151 ? -3.174 -4.122 -9.496 1.00 95.12 151 THR A C 1
ATOM 1203 O O . THR A 1 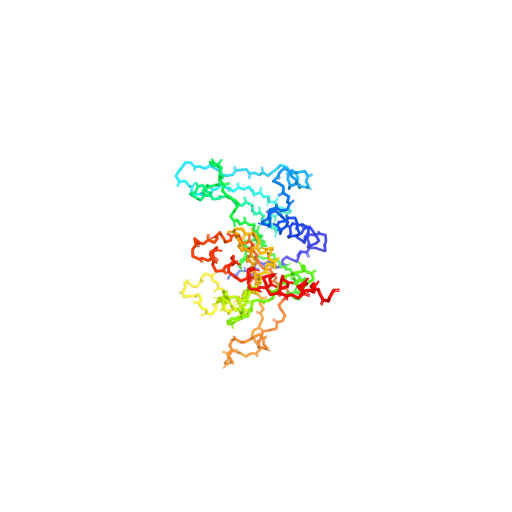151 ? -4.267 -4.530 -9.890 1.00 95.12 151 THR A O 1
ATOM 1206 N N . PHE A 1 152 ? -2.405 -4.803 -8.653 1.00 96.38 152 PHE A N 1
ATOM 1207 C CA . PHE A 1 152 ? -2.849 -5.992 -7.943 1.00 96.38 152 PHE A CA 1
ATOM 1208 C C . PHE A 1 152 ? -3.394 -5.609 -6.571 1.00 96.38 152 PHE A C 1
ATOM 1210 O O . PHE A 1 152 ? -2.658 -5.082 -5.735 1.00 96.38 152 PHE A O 1
ATOM 1217 N N . GLY A 1 153 ? -4.687 -5.841 -6.362 1.00 97.50 153 GLY A N 1
ATOM 1218 C CA . GLY A 1 153 ? -5.416 -5.476 -5.155 1.00 97.50 153 GLY A CA 1
ATOM 1219 C C . GLY A 1 153 ? -5.461 -6.604 -4.127 1.00 97.50 153 GLY A C 1
ATOM 1220 O O . GLY A 1 153 ? -5.831 -7.738 -4.435 1.00 97.50 153 GLY A O 1
ATOM 1221 N N . TYR A 1 154 ? -5.164 -6.273 -2.875 1.00 97.94 154 TYR A N 1
ATOM 1222 C CA . TYR A 1 154 ? -5.199 -7.187 -1.738 1.00 97.94 154 TYR A CA 1
ATOM 1223 C C . TYR A 1 154 ? -5.868 -6.545 -0.521 1.00 97.94 154 TYR A C 1
ATOM 1225 O O . TYR A 1 154 ? -5.887 -5.324 -0.380 1.00 97.94 154 TYR A O 1
ATOM 1233 N N . ARG A 1 155 ? -6.347 -7.369 0.411 1.00 96.75 155 ARG A N 1
ATOM 1234 C CA . ARG A 1 155 ? -6.705 -6.964 1.776 1.00 96.75 155 ARG A CA 1
ATOM 1235 C C . ARG A 1 155 ? -5.902 -7.761 2.791 1.00 96.75 155 ARG A C 1
ATOM 1237 O O . ARG A 1 155 ? -5.633 -8.941 2.580 1.00 96.75 155 ARG A O 1
ATOM 1244 N N . LEU A 1 156 ? -5.555 -7.142 3.911 1.00 96.62 156 LEU A N 1
ATOM 1245 C CA . LEU A 1 156 ? -5.066 -7.873 5.076 1.00 96.62 156 LEU A CA 1
ATOM 1246 C C . LEU A 1 156 ? -6.283 -8.325 5.902 1.00 96.62 156 LEU A C 1
ATOM 1248 O O . LEU A 1 156 ? -7.097 -7.477 6.278 1.00 96.62 156 LEU A O 1
ATOM 1252 N N . PRO A 1 157 ? -6.444 -9.626 6.198 1.00 94.06 157 PRO A N 1
ATOM 1253 C CA . PRO A 1 157 ? -7.507 -10.089 7.082 1.00 94.06 157 PRO A CA 1
ATOM 1254 C C . PRO A 1 157 ? -7.380 -9.469 8.479 1.00 94.06 157 PRO A C 1
ATOM 1256 O O . PRO A 1 157 ? -6.441 -9.756 9.220 1.00 94.06 157 PRO A O 1
ATOM 1259 N N . MET A 1 158 ? -8.340 -8.619 8.845 1.00 93.75 158 MET A N 1
ATOM 1260 C CA . MET A 1 158 ? -8.348 -7.932 10.136 1.00 93.75 158 MET A CA 1
ATOM 1261 C C . MET A 1 158 ? -9.159 -8.701 11.190 1.00 93.75 158 MET A C 1
ATOM 1263 O O . MET A 1 158 ? -10.157 -9.350 10.854 1.00 93.75 158 MET A O 1
ATOM 1267 N N . PRO A 1 159 ? -8.796 -8.594 12.483 1.00 89.81 159 PRO A N 1
ATOM 1268 C CA . PRO A 1 159 ? -9.643 -9.049 13.579 1.00 89.81 159 PRO A CA 1
ATOM 1269 C C . PRO A 1 159 ? -11.052 -8.440 13.522 1.00 89.81 159 PRO A C 1
ATOM 1271 O O . PRO A 1 159 ? -11.243 -7.300 13.098 1.00 89.81 159 PRO A O 1
ATOM 1274 N N . LEU A 1 160 ? -12.056 -9.187 13.990 1.00 85.69 160 LEU A N 1
ATOM 1275 C CA . LEU A 1 160 ? -13.469 -8.772 13.941 1.00 85.69 160 LEU A CA 1
ATOM 1276 C C . LEU A 1 160 ? -13.811 -7.583 14.850 1.00 85.69 160 LEU A C 1
ATOM 1278 O O . LEU A 1 160 ? -14.902 -7.032 14.758 1.00 85.69 160 LEU A O 1
ATOM 1282 N N . ASP A 1 161 ? -12.928 -7.226 15.770 1.00 86.69 161 ASP A N 1
ATOM 1283 C CA . ASP A 1 161 ? -13.010 -6.035 16.614 1.00 86.69 161 ASP A CA 1
ATOM 1284 C C . ASP A 1 161 ? -12.190 -4.856 16.073 1.00 86.69 161 ASP A C 1
ATOM 1286 O O . ASP A 1 161 ? -12.227 -3.777 16.661 1.00 86.69 161 ASP A O 1
ATOM 1290 N N . SER A 1 162 ? -11.502 -5.024 14.938 1.00 92.25 162 SER A N 1
ATOM 1291 C CA . SER A 1 162 ? -10.782 -3.932 14.293 1.00 92.25 162 SER A CA 1
ATOM 1292 C C . SER A 1 162 ? -11.754 -2.830 13.850 1.00 92.25 162 SER A C 1
ATOM 1294 O O . SER A 1 162 ? -12.740 -3.126 13.159 1.00 92.25 162 SER A O 1
ATOM 1296 N N . PRO A 1 163 ? -11.477 -1.552 14.163 1.00 93.00 163 PRO A N 1
ATOM 1297 C CA . PRO A 1 163 ? -12.297 -0.435 13.707 1.00 93.00 163 PRO A CA 1
ATOM 1298 C C . PRO A 1 163 ? -11.982 0.002 12.267 1.00 93.00 163 PRO A C 1
ATOM 1300 O O . PRO A 1 163 ? -12.538 0.979 11.772 1.00 93.00 163 PRO A O 1
ATOM 1303 N N . PHE A 1 164 ? -11.068 -0.693 11.595 1.00 94.88 164 PHE A N 1
ATOM 1304 C CA . PHE A 1 164 ? -10.643 -0.400 10.234 1.00 94.88 164 PHE A CA 1
ATOM 1305 C C . PHE A 1 164 ? -10.381 -1.684 9.446 1.00 94.88 164 PHE A C 1
ATOM 1307 O O . PHE A 1 164 ? -10.203 -2.770 10.014 1.00 94.88 164 PHE A O 1
ATOM 1314 N N . ASP A 1 165 ? -10.340 -1.530 8.132 1.00 95.94 165 ASP A N 1
ATOM 1315 C CA . ASP A 1 165 ? -9.774 -2.482 7.188 1.00 95.94 165 ASP A CA 1
ATOM 1316 C C . ASP A 1 165 ? -8.412 -2.000 6.685 1.00 95.94 165 ASP A C 1
ATOM 1318 O O . ASP A 1 165 ? -8.079 -0.815 6.764 1.00 95.94 165 ASP A O 1
ATOM 1322 N N . VAL A 1 166 ? -7.607 -2.936 6.188 1.00 97.44 166 VAL A N 1
ATOM 1323 C CA . VAL A 1 166 ? -6.314 -2.647 5.567 1.00 97.44 166 VAL A CA 1
ATOM 1324 C C . VAL A 1 166 ? -6.329 -3.204 4.152 1.00 97.44 166 VAL A C 1
ATOM 1326 O O . VAL A 1 166 ? -6.546 -4.400 3.949 1.00 97.44 166 VAL A O 1
ATOM 1329 N N . ILE A 1 167 ? -6.106 -2.323 3.181 1.00 97.19 167 ILE A N 1
ATOM 1330 C CA . ILE A 1 167 ? -6.140 -2.628 1.748 1.00 97.19 167 ILE A CA 1
ATOM 1331 C C . ILE A 1 167 ? -4.774 -2.290 1.164 1.00 97.19 167 ILE A C 1
ATOM 1333 O O . ILE A 1 167 ? -4.195 -1.256 1.489 1.00 97.19 167 ILE A O 1
ATOM 1337 N N . ALA A 1 168 ? -4.258 -3.154 0.300 1.00 97.88 168 ALA A N 1
ATOM 1338 C CA . ALA A 1 168 ? -3.002 -2.960 -0.399 1.00 97.88 168 ALA A CA 1
ATOM 1339 C C . ALA A 1 168 ? -3.215 -2.973 -1.916 1.00 97.88 168 ALA A C 1
ATOM 1341 O O . ALA A 1 168 ? -4.010 -3.750 -2.440 1.00 97.88 168 ALA A O 1
ATOM 1342 N N . GLY A 1 169 ? -2.482 -2.118 -2.619 1.00 97.44 169 GLY A N 1
ATOM 1343 C CA . GLY A 1 169 ? -2.390 -2.106 -4.072 1.00 97.44 169 GLY A CA 1
ATOM 1344 C C . GLY A 1 169 ? -0.930 -2.140 -4.499 1.00 97.44 169 GLY A C 1
ATOM 1345 O O . GLY A 1 169 ? -0.147 -1.294 -4.064 1.00 97.44 169 GLY A O 1
ATOM 1346 N N . PHE A 1 170 ? -0.570 -3.093 -5.358 1.00 96.56 170 PHE A N 1
ATOM 1347 C CA . PHE A 1 170 ? 0.777 -3.228 -5.915 1.00 96.56 170 PHE A CA 1
ATOM 1348 C C . PHE A 1 170 ? 0.746 -2.951 -7.415 1.00 96.56 170 PHE A C 1
ATOM 1350 O O . PHE A 1 170 ? 0.132 -3.686 -8.184 1.00 96.56 170 PHE A O 1
ATOM 1357 N N . GLY A 1 171 ? 1.388 -1.866 -7.822 1.00 95.25 171 GLY A N 1
ATOM 1358 C CA . GLY A 1 171 ? 1.390 -1.353 -9.182 1.00 95.25 171 GLY A CA 1
ATOM 1359 C C . GLY A 1 171 ? 2.574 -1.852 -9.999 1.00 95.25 171 GLY A C 1
ATOM 1360 O O . GLY A 1 171 ? 3.726 -1.698 -9.587 1.00 95.25 171 GLY A O 1
ATOM 1361 N N . TYR A 1 172 ? 2.296 -2.390 -11.180 1.00 94.12 172 TYR A N 1
ATOM 1362 C CA . TYR A 1 172 ? 3.260 -3.067 -12.041 1.00 94.12 172 TYR A CA 1
ATOM 1363 C C . TYR A 1 172 ? 3.231 -2.543 -13.467 1.00 94.12 172 TYR A C 1
ATOM 1365 O O . TYR A 1 172 ? 2.164 -2.252 -14.001 1.00 94.12 172 TYR A O 1
ATOM 1373 N N . LEU A 1 173 ? 4.399 -2.521 -14.111 1.00 90.19 173 LEU A N 1
ATOM 1374 C CA . LEU A 1 173 ? 4.485 -2.549 -15.571 1.00 90.19 173 LEU A CA 1
ATOM 1375 C C . LEU A 1 173 ? 4.648 -3.991 -16.041 1.00 90.19 173 LEU A C 1
ATOM 1377 O O . LEU A 1 173 ? 5.384 -4.772 -15.438 1.00 90.19 173 LEU A O 1
ATOM 1381 N N . GLY A 1 174 ? 4.004 -4.320 -17.152 1.00 83.94 174 GLY A N 1
ATOM 1382 C CA . GLY A 1 174 ? 4.161 -5.609 -17.821 1.00 83.94 174 GLY A CA 1
ATOM 1383 C C . GLY A 1 174 ? 3.783 -5.511 -19.288 1.00 83.94 174 GLY A C 1
ATOM 1384 O O . GLY A 1 174 ? 3.668 -4.415 -19.834 1.00 83.94 174 GLY A O 1
ATOM 1385 N N . GLU A 1 175 ? 3.610 -6.644 -19.953 1.00 80.56 175 GLU A N 1
ATOM 1386 C CA . GLU A 1 175 ? 3.283 -6.676 -21.380 1.00 80.56 175 GLU A CA 1
ATOM 1387 C C . GLU A 1 175 ? 1.943 -7.358 -21.627 1.00 80.56 175 GLU A C 1
ATOM 1389 O O . GLU A 1 175 ? 1.688 -8.456 -21.137 1.00 80.56 175 GLU A O 1
ATOM 1394 N N . TRP A 1 176 ? 1.091 -6.750 -22.451 1.00 79.06 176 TRP A N 1
ATOM 1395 C CA . TRP A 1 176 ? -0.130 -7.407 -22.908 1.00 79.06 176 TRP A CA 1
ATOM 1396 C C . TRP A 1 176 ? 0.189 -8.428 -24.007 1.00 79.06 176 TRP A C 1
ATOM 1398 O O . TRP A 1 176 ? 0.798 -8.086 -25.020 1.00 79.06 176 TRP A O 1
ATOM 1408 N N . VAL A 1 177 ? -0.284 -9.669 -23.858 1.00 69.38 177 VAL A N 1
ATOM 1409 C CA . VAL A 1 177 ? -0.136 -10.755 -24.850 1.00 69.38 177 VAL A CA 1
ATOM 1410 C C . VAL A 1 177 ? -0.773 -10.392 -26.192 1.00 69.38 177 VAL A C 1
ATOM 1412 O O . VAL A 1 177 ? -0.290 -10.800 -27.247 1.00 69.38 177 VAL A O 1
ATOM 1415 N N . SER A 1 178 ? -1.855 -9.613 -26.164 1.00 68.12 178 SER A N 1
ATOM 1416 C CA . SER A 1 178 ? -2.529 -9.098 -27.350 1.00 68.12 178 SER A CA 1
ATOM 1417 C C . SER A 1 178 ? -3.007 -7.675 -27.104 1.00 68.12 178 SER A C 1
ATOM 1419 O O . SER A 1 178 ? -3.756 -7.426 -26.168 1.00 68.12 178 SER A O 1
ATOM 1421 N N . LYS A 1 179 ? -2.659 -6.752 -28.009 1.00 63.00 179 LYS A N 1
ATOM 1422 C CA . LYS A 1 179 ? -3.191 -5.375 -28.004 1.00 63.00 179 LYS A CA 1
ATOM 1423 C C . LYS A 1 179 ? -4.681 -5.293 -28.373 1.00 63.00 179 LYS A C 1
ATOM 1425 O O . LYS A 1 179 ? -5.265 -4.222 -28.282 1.00 63.00 179 LYS A O 1
ATOM 1430 N N . LYS A 1 180 ? -5.267 -6.395 -28.856 1.00 65.31 180 LYS A N 1
ATOM 1431 C CA . LYS A 1 180 ? -6.684 -6.506 -29.248 1.00 65.31 180 LYS A CA 1
ATOM 1432 C C . LYS A 1 180 ? -7.491 -7.433 -28.328 1.00 65.31 180 LYS A C 1
ATOM 1434 O O . LYS A 1 180 ? -8.662 -7.656 -28.607 1.00 65.31 180 LYS A O 1
ATOM 1439 N N . GLY A 1 181 ? -6.857 -8.043 -27.325 1.00 64.88 181 GLY A N 1
ATOM 1440 C CA . GLY A 1 181 ? -7.524 -8.924 -26.365 1.00 64.88 181 GLY A CA 1
ATOM 1441 C C . GLY A 1 181 ? -8.034 -8.153 -25.153 1.00 64.88 181 GLY A C 1
ATOM 1442 O O . GLY A 1 181 ? -7.604 -7.026 -24.910 1.00 64.88 181 GLY A O 1
ATOM 1443 N N . ASP A 1 182 ? -8.922 -8.781 -24.385 1.00 76.38 182 ASP A N 1
ATOM 1444 C CA . ASP A 1 182 ? -9.429 -8.197 -23.145 1.00 76.38 182 ASP A CA 1
ATOM 1445 C C . ASP A 1 182 ? -8.299 -8.002 -22.126 1.00 76.38 182 ASP A C 1
ATOM 1447 O O . ASP A 1 182 ? -7.373 -8.816 -22.030 1.00 76.38 182 ASP A O 1
ATOM 1451 N N . ALA A 1 183 ? -8.392 -6.929 -21.343 1.00 78.88 183 ALA A N 1
ATOM 1452 C CA . ALA A 1 183 ? -7.449 -6.605 -20.281 1.00 78.88 183 ALA A CA 1
ATOM 1453 C C . ALA A 1 183 ? -7.684 -7.501 -19.058 1.00 78.88 183 ALA A C 1
ATOM 1455 O O . ALA A 1 183 ? -8.240 -7.080 -18.046 1.00 78.88 183 ALA A O 1
ATOM 1456 N N . THR A 1 184 ? -7.295 -8.765 -19.181 1.00 83.25 184 THR A N 1
ATOM 1457 C CA . THR A 1 184 ? -7.406 -9.783 -18.136 1.00 83.25 184 THR A CA 1
ATOM 1458 C C . THR A 1 184 ? -6.025 -10.204 -17.651 1.00 83.25 184 THR A C 1
ATOM 1460 O O . THR A 1 184 ? -5.039 -10.108 -18.384 1.00 83.25 184 THR A O 1
ATOM 1463 N N . LEU A 1 185 ? -5.957 -10.745 -16.430 1.00 82.69 185 LEU A N 1
ATOM 1464 C CA . LEU A 1 185 ? -4.715 -11.269 -15.855 1.00 82.69 185 LEU A CA 1
ATOM 1465 C C . LEU A 1 185 ? -4.027 -12.293 -16.772 1.00 82.69 185 LEU A C 1
ATOM 1467 O O . LEU A 1 185 ? -2.817 -12.243 -16.955 1.00 82.69 185 LEU A O 1
ATOM 1471 N N . SER A 1 186 ? -4.791 -13.186 -17.413 1.00 83.00 186 SER A N 1
ATOM 1472 C CA . SER A 1 186 ? -4.244 -14.194 -18.337 1.00 83.00 186 SER A CA 1
ATOM 1473 C C . SER A 1 186 ? -3.542 -13.587 -19.557 1.00 83.00 186 SER A C 1
ATOM 1475 O O . SER A 1 186 ? -2.702 -14.238 -20.175 1.00 83.00 186 SER A O 1
ATOM 1477 N N . ASN A 1 187 ? -3.896 -12.351 -19.914 1.00 79.12 187 ASN A N 1
ATOM 1478 C CA . ASN A 1 187 ? -3.324 -11.615 -21.032 1.00 79.12 187 ASN A CA 1
ATOM 1479 C C . ASN A 1 187 ? -2.193 -10.671 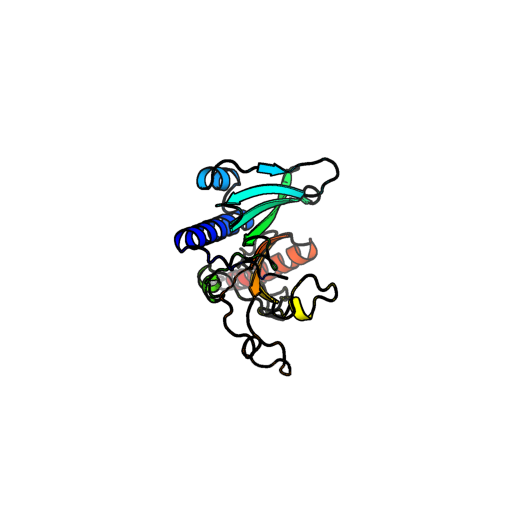-20.602 1.00 79.12 187 ASN A C 1
ATOM 1481 O O . ASN A 1 187 ? -1.677 -9.958 -21.459 1.00 79.12 187 ASN A O 1
ATOM 1485 N N . PHE A 1 188 ? -1.779 -10.665 -19.333 1.00 77.38 188 PHE A N 1
ATOM 1486 C CA . PHE A 1 188 ? -0.691 -9.832 -18.821 1.00 77.38 188 PHE A CA 1
ATOM 1487 C C . PHE A 1 188 ? 0.553 -10.687 -18.518 1.00 77.38 188 PHE A C 1
ATOM 1489 O O . PHE A 1 188 ? 0.532 -11.559 -17.652 1.00 77.38 188 PHE A O 1
ATOM 1496 N N . ARG A 1 189 ? 1.647 -10.474 -19.259 1.00 70.19 189 ARG A N 1
ATOM 1497 C CA . ARG A 1 189 ? 2.937 -11.167 -19.097 1.00 70.19 189 ARG A CA 1
ATOM 1498 C C . ARG A 1 189 ? 3.897 -10.371 -18.219 1.00 70.19 189 ARG A C 1
ATOM 1500 O O . ARG A 1 189 ? 3.907 -9.142 -18.250 1.00 70.19 189 ARG A O 1
ATOM 1507 N N . SER A 1 190 ? 4.766 -11.107 -17.522 1.00 66.25 190 SER A N 1
ATOM 1508 C CA . SER A 1 190 ? 5.941 -10.586 -16.808 1.00 66.25 190 SER A CA 1
ATOM 1509 C C . SER A 1 190 ? 5.616 -9.482 -15.797 1.00 66.25 190 SER A C 1
ATOM 1511 O O . SER A 1 190 ? 6.226 -8.416 -15.805 1.00 66.25 190 SER A O 1
ATOM 1513 N N . ALA A 1 191 ? 4.673 -9.756 -14.894 1.00 73.75 191 ALA A N 1
ATOM 1514 C CA . ALA A 1 191 ? 4.328 -8.903 -13.756 1.00 73.75 191 ALA A CA 1
ATOM 1515 C C . ALA A 1 191 ? 5.412 -8.951 -12.658 1.00 73.75 191 ALA A C 1
ATOM 1517 O O . ALA A 1 191 ? 5.158 -9.350 -11.525 1.00 73.75 191 ALA A O 1
ATOM 1518 N N . VAL A 1 192 ? 6.642 -8.595 -13.033 1.00 82.88 192 VAL A N 1
ATOM 1519 C CA . VAL A 1 192 ? 7.830 -8.596 -12.166 1.00 82.88 192 VAL A CA 1
ATOM 1520 C C . VAL A 1 192 ? 8.382 -7.188 -11.931 1.00 82.88 192 VAL A C 1
ATOM 1522 O O . VAL A 1 192 ? 9.153 -6.983 -11.002 1.00 82.88 192 VAL A O 1
ATOM 1525 N N . ASN A 1 193 ? 7.973 -6.201 -12.737 1.00 91.31 193 ASN A N 1
ATOM 1526 C CA . ASN A 1 193 ? 8.427 -4.815 -12.615 1.00 91.31 193 ASN A CA 1
ATOM 1527 C C . ASN A 1 193 ? 7.457 -3.981 -11.763 1.00 91.31 193 ASN A C 1
ATOM 1529 O O . ASN A 1 193 ? 6.670 -3.182 -12.282 1.00 91.31 193 ASN A O 1
ATOM 1533 N N . LEU A 1 194 ? 7.518 -4.184 -10.447 1.00 94.56 194 LEU A N 1
ATOM 1534 C CA . LEU A 1 194 ? 6.890 -3.325 -9.447 1.00 94.56 194 LEU A CA 1
ATOM 1535 C C . LEU A 1 194 ? 7.381 -1.881 -9.626 1.00 94.56 194 LEU A C 1
ATOM 1537 O O . LEU A 1 194 ? 8.587 -1.628 -9.676 1.00 94.56 194 LEU A O 1
ATOM 1541 N N . ARG A 1 195 ? 6.440 -0.937 -9.672 1.00 94.56 195 ARG A N 1
ATOM 1542 C CA . ARG A 1 195 ? 6.696 0.511 -9.784 1.00 94.56 195 ARG A CA 1
ATOM 1543 C C . ARG A 1 195 ? 6.320 1.283 -8.542 1.00 94.56 195 ARG A C 1
ATOM 1545 O O . ARG A 1 195 ? 6.910 2.316 -8.237 1.00 94.56 195 ARG A O 1
ATOM 1552 N N . SER A 1 196 ? 5.277 0.826 -7.873 1.00 95.00 196 SER A N 1
ATOM 1553 C CA . SER A 1 196 ? 4.744 1.490 -6.701 1.00 95.00 196 SER A CA 1
ATOM 1554 C C . SER A 1 196 ? 3.878 0.531 -5.918 1.00 95.00 196 SER A C 1
ATOM 1556 O O . SER A 1 196 ? 3.276 -0.371 -6.492 1.00 95.00 196 SER A O 1
ATOM 1558 N N . LEU A 1 197 ? 3.740 0.775 -4.629 1.00 96.38 197 LEU A N 1
ATOM 1559 C CA . LEU A 1 197 ? 2.713 0.141 -3.820 1.00 96.38 197 LEU A CA 1
ATOM 1560 C C . LEU A 1 197 ? 2.176 1.126 -2.798 1.00 96.38 197 LEU A C 1
ATOM 1562 O O . LEU A 1 197 ? 2.860 2.078 -2.416 1.00 96.38 197 LEU A O 1
ATOM 1566 N N . ALA A 1 198 ? 0.954 0.872 -2.360 1.00 97.62 198 ALA A N 1
ATOM 1567 C CA . ALA A 1 198 ? 0.323 1.583 -1.266 1.00 97.62 198 ALA A CA 1
ATOM 1568 C C . ALA A 1 198 ? -0.444 0.584 -0.402 1.00 97.62 198 ALA A C 1
ATOM 1570 O O . ALA A 1 198 ? -1.183 -0.248 -0.922 1.00 97.62 198 ALA A O 1
ATOM 1571 N N . ILE A 1 199 ? -0.274 0.682 0.911 1.00 98.31 199 ILE A N 1
ATOM 1572 C CA . ILE A 1 199 ? -1.011 -0.073 1.919 1.00 98.31 199 ILE A CA 1
ATOM 1573 C C . ILE A 1 199 ? -1.739 0.959 2.772 1.00 98.31 199 ILE A C 1
ATOM 1575 O O . ILE A 1 199 ? -1.114 1.745 3.483 1.00 98.31 199 ILE A O 1
ATOM 1579 N N . GLY A 1 200 ? -3.057 1.013 2.639 1.00 97.06 200 GLY A N 1
ATOM 1580 C CA . GLY A 1 200 ? -3.912 2.016 3.254 1.00 97.06 200 GLY A CA 1
ATOM 1581 C C . GLY A 1 200 ? -4.753 1.441 4.383 1.00 97.06 200 GLY A C 1
ATOM 1582 O O . GLY A 1 200 ? -5.211 0.298 4.320 1.00 97.06 200 GLY A O 1
ATOM 1583 N N . ARG A 1 201 ? -4.997 2.269 5.397 1.00 95.56 201 ARG A N 1
ATOM 1584 C CA . ARG A 1 201 ? -5.982 2.011 6.441 1.00 95.56 201 ARG A CA 1
ATOM 1585 C C . ARG A 1 201 ? -7.303 2.675 6.064 1.00 95.56 201 ARG A C 1
ATOM 1587 O O . ARG A 1 201 ? -7.362 3.883 5.857 1.00 95.56 201 ARG A O 1
ATOM 1594 N N . HIS A 1 202 ? -8.368 1.886 6.023 1.00 93.69 202 HIS A N 1
ATOM 1595 C CA . HIS A 1 202 ? -9.726 2.363 5.801 1.00 93.69 202 HIS A CA 1
ATOM 1596 C C . HIS A 1 202 ? -10.529 2.255 7.097 1.00 93.69 202 HIS A C 1
ATOM 1598 O O . HIS A 1 202 ? -10.953 1.167 7.486 1.00 93.69 202 HIS A O 1
ATOM 1604 N N . TYR A 1 203 ? -10.697 3.376 7.798 1.00 92.69 203 TYR A N 1
ATOM 1605 C CA . TYR A 1 203 ? -11.529 3.429 9.000 1.00 92.69 203 TYR A CA 1
ATOM 1606 C C . TYR A 1 203 ? -12.995 3.230 8.641 1.00 92.69 203 TYR A C 1
ATOM 1608 O O . TYR A 1 203 ? -13.517 3.916 7.765 1.00 92.69 203 TYR A O 1
ATOM 1616 N N . LEU A 1 204 ? -13.636 2.293 9.335 1.00 93.06 204 LEU A N 1
ATOM 1617 C CA . LEU A 1 204 ? -15.014 1.928 9.061 1.00 93.06 204 LEU A CA 1
ATOM 1618 C C . LEU A 1 204 ? -15.974 3.015 9.528 1.00 93.06 204 LEU A C 1
ATOM 1620 O O . LEU A 1 204 ? -15.820 3.593 10.607 1.00 93.06 204 LEU A O 1
ATOM 1624 N N . THR A 1 205 ? -17.004 3.239 8.723 1.00 92.25 205 THR A N 1
ATOM 1625 C CA . THR A 1 205 ? -18.163 4.046 9.103 1.00 92.25 205 THR A CA 1
ATOM 1626 C C . THR A 1 205 ? -18.928 3.397 10.266 1.00 92.25 205 THR A C 1
ATOM 1628 O O . THR A 1 205 ? -18.806 2.188 10.499 1.00 92.25 205 THR A O 1
ATOM 1631 N N . PRO A 1 206 ? -19.746 4.160 11.015 1.00 93.00 206 PRO A N 1
ATOM 1632 C CA . PRO A 1 206 ? -20.596 3.599 12.065 1.00 93.00 206 PRO A CA 1
ATOM 1633 C C . PRO A 1 206 ? -21.462 2.422 11.587 1.00 93.00 206 PRO A C 1
ATOM 1635 O O . PRO A 1 206 ? -21.597 1.425 12.299 1.00 93.00 206 PRO A O 1
ATOM 1638 N N . GLU A 1 207 ? -22.002 2.503 10.372 1.00 93.50 207 GLU A N 1
ATOM 1639 C CA . GLU A 1 207 ? -22.812 1.454 9.755 1.00 93.50 207 GLU A CA 1
ATOM 1640 C C . GLU A 1 207 ? -21.990 0.186 9.480 1.00 93.50 207 GLU A C 1
ATOM 1642 O O . GLU A 1 207 ? -22.417 -0.924 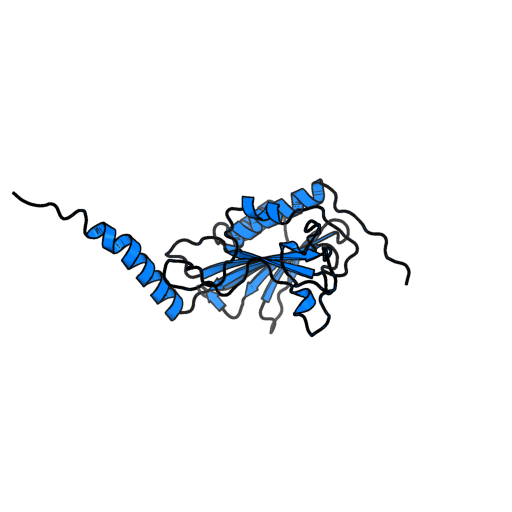9.807 1.00 93.50 207 GLU A O 1
ATOM 1647 N N . GLU A 1 208 ? -20.783 0.328 8.932 1.00 93.75 208 GLU A N 1
ATOM 1648 C CA . GLU A 1 208 ? -19.886 -0.804 8.676 1.00 93.75 208 GLU A CA 1
ATOM 1649 C C . GLU A 1 208 ? -19.397 -1.455 9.973 1.00 93.75 208 GLU A C 1
ATOM 1651 O O . GLU A 1 208 ? -19.317 -2.684 10.060 1.00 93.75 208 GLU A O 1
ATOM 1656 N N . LEU A 1 209 ? -19.127 -0.657 11.012 1.00 92.75 209 LEU A N 1
ATOM 1657 C CA . LEU A 1 209 ? -18.812 -1.163 12.349 1.00 92.75 209 LEU A CA 1
ATOM 1658 C C . LEU A 1 209 ? -19.976 -1.974 12.919 1.00 92.75 209 LEU A C 1
ATOM 1660 O O . LEU A 1 209 ? -19.759 -3.052 13.478 1.00 92.75 209 LEU A O 1
ATOM 1664 N N . GLN A 1 210 ? -21.212 -1.496 12.757 1.00 91.38 210 GLN A N 1
ATOM 1665 C CA . GLN A 1 210 ? -22.402 -2.223 13.192 1.00 91.38 210 GLN A CA 1
ATOM 1666 C C . GLN A 1 210 ? -22.551 -3.556 12.444 1.00 91.38 210 GLN A C 1
ATOM 1668 O O . GLN A 1 210 ? -22.817 -4.582 13.075 1.00 91.38 210 GLN A O 1
ATOM 1673 N N . GLN A 1 211 ? -22.342 -3.568 11.125 1.00 91.19 211 GLN A N 1
ATOM 1674 C CA . GLN A 1 211 ? -22.378 -4.790 10.314 1.00 91.19 211 GLN A CA 1
ATOM 1675 C C . GLN A 1 211 ? -21.306 -5.792 10.755 1.00 91.19 211 GLN A C 1
ATOM 1677 O O . GLN A 1 211 ? -21.616 -6.961 10.987 1.00 91.19 211 GLN A O 1
ATOM 1682 N N . ARG A 1 212 ? -20.069 -5.337 10.980 1.00 90.44 212 ARG A N 1
ATOM 1683 C CA . ARG A 1 212 ? -18.977 -6.172 11.503 1.00 90.44 212 ARG A CA 1
ATOM 1684 C C . ARG A 1 212 ? -19.300 -6.749 12.884 1.00 90.44 212 ARG A C 1
ATOM 1686 O O . ARG A 1 212 ? -19.082 -7.937 13.134 1.00 90.44 212 ARG A O 1
ATOM 1693 N N . GLN A 1 213 ? -19.863 -5.943 13.785 1.00 88.38 213 GLN A N 1
ATOM 1694 C CA . GLN A 1 213 ? -20.303 -6.410 15.103 1.00 88.38 213 GLN A CA 1
ATOM 1695 C C . GLN A 1 213 ? -21.429 -7.445 15.003 1.00 88.38 213 GLN A C 1
ATOM 1697 O O . GLN A 1 213 ? -21.430 -8.420 15.758 1.00 88.38 213 GLN A O 1
ATOM 1702 N N . LEU A 1 214 ? -22.377 -7.260 14.083 1.00 87.44 214 LEU A N 1
ATOM 1703 C CA . LEU A 1 214 ? -23.453 -8.218 13.842 1.00 87.44 214 LEU A CA 1
ATOM 1704 C C . LEU A 1 214 ? -22.904 -9.536 13.284 1.00 87.44 214 LEU A C 1
ATOM 1706 O O . LEU A 1 214 ? -23.261 -10.598 13.793 1.00 87.44 214 LEU A O 1
ATOM 1710 N N . ALA A 1 215 ? -21.976 -9.473 12.330 1.00 86.25 215 ALA A N 1
ATOM 1711 C CA . ALA A 1 215 ? -21.293 -10.641 11.785 1.00 86.25 215 ALA A CA 1
ATOM 1712 C C . ALA A 1 215 ? -20.527 -11.417 12.873 1.00 86.25 215 ALA A C 1
ATOM 1714 O O . ALA A 1 215 ? -20.640 -12.640 12.981 1.00 86.25 215 ALA A O 1
ATOM 1715 N N . LYS A 1 216 ? -19.829 -10.704 13.771 1.00 84.25 216 LYS A N 1
ATOM 1716 C CA . LYS A 1 216 ? -19.202 -11.294 14.966 1.00 84.25 216 LYS A CA 1
ATOM 1717 C C . LYS A 1 216 ? -20.239 -11.988 15.855 1.00 84.25 216 LYS A C 1
ATOM 1719 O O . LYS A 1 216 ? -20.016 -13.114 16.290 1.00 84.25 216 LYS A O 1
ATOM 1724 N N . ARG A 1 217 ? -21.387 -11.358 16.122 1.00 83.25 217 ARG A N 1
ATOM 1725 C CA . ARG A 1 217 ? -22.455 -11.979 16.925 1.00 83.25 217 ARG A CA 1
ATOM 1726 C C . ARG A 1 217 ? -23.059 -13.206 16.256 1.00 83.25 217 ARG A C 1
ATOM 1728 O O . ARG 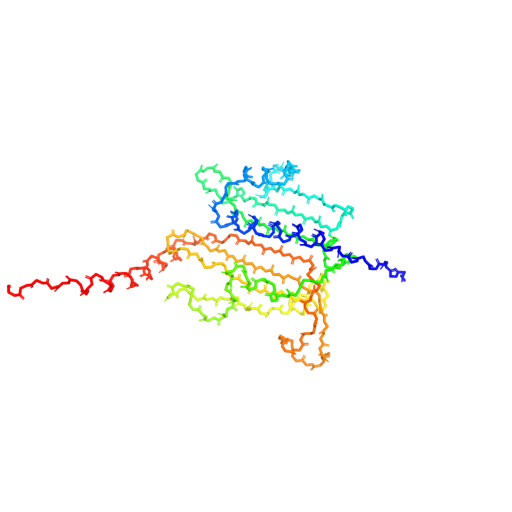A 1 217 ? -23.368 -14.140 16.973 1.00 83.25 217 ARG A O 1
ATOM 1735 N N . GLN A 1 218 ? -23.210 -13.243 14.938 1.00 80.75 218 GLN A N 1
ATOM 1736 C CA . GLN A 1 218 ? -23.690 -14.448 14.254 1.00 80.75 218 GLN A CA 1
ATOM 1737 C C . GLN A 1 218 ? -22.665 -15.579 14.373 1.00 80.75 218 GLN A C 1
ATOM 1739 O O . GLN A 1 218 ? -22.985 -16.654 14.869 1.00 80.75 218 GLN A O 1
ATOM 1744 N N . LYS A 1 219 ? -21.396 -15.292 14.062 1.00 77.44 219 LYS A N 1
ATOM 1745 C CA . LYS A 1 219 ? -20.314 -16.282 14.100 1.00 77.44 219 LYS A CA 1
ATOM 1746 C C . LYS A 1 219 ? -20.059 -16.875 15.495 1.00 77.44 219 LYS A C 1
ATOM 1748 O O . LYS A 1 219 ? -19.771 -18.061 15.603 1.00 77.44 219 LYS A O 1
ATOM 1753 N N . TYR A 1 220 ? -20.130 -16.066 16.558 1.00 71.81 220 TYR A N 1
ATOM 1754 C CA . TYR A 1 220 ? -19.841 -16.506 17.938 1.00 71.81 220 TYR A CA 1
ATOM 1755 C C . TYR A 1 220 ? -21.089 -16.703 18.809 1.00 71.81 220 TYR A C 1
ATOM 1757 O O . TYR A 1 220 ? -21.037 -17.430 19.797 1.00 71.81 220 TYR A O 1
ATOM 1765 N N . GLY A 1 221 ? -22.213 -16.080 18.467 1.00 59.47 221 GLY A N 1
ATOM 1766 C CA . GLY A 1 221 ? -23.488 -16.252 19.165 1.00 59.47 221 GLY A CA 1
ATOM 1767 C C . GLY A 1 221 ? -24.127 -17.608 18.887 1.00 59.47 221 GLY A C 1
ATOM 1768 O O . GLY A 1 221 ? -24.730 -18.173 19.793 1.00 59.47 221 GLY A O 1
ATOM 1769 N N . GLU A 1 222 ? -23.908 -18.187 17.701 1.00 53.03 222 GLU A N 1
ATOM 1770 C CA . GLU A 1 222 ? -24.273 -19.584 17.423 1.00 53.03 222 GLU A CA 1
ATOM 1771 C C . GLU A 1 222 ? -23.439 -20.580 18.244 1.00 53.03 222 GLU A C 1
ATOM 1773 O O . GLU A 1 222 ? -23.950 -21.615 18.662 1.00 53.03 222 GLU A O 1
ATOM 1778 N N . MET A 1 223 ? -22.188 -20.245 18.588 1.00 51.28 223 MET A N 1
ATOM 1779 C CA . MET A 1 223 ? -21.364 -21.099 19.456 1.00 51.28 223 MET A CA 1
ATOM 1780 C C . MET A 1 223 ? -21.840 -21.116 20.918 1.00 51.28 223 MET A C 1
ATOM 1782 O O . MET A 1 223 ? -21.623 -22.108 21.611 1.00 51.28 223 MET A O 1
ATOM 1786 N N . ASN A 1 224 ? -22.554 -20.081 21.376 1.00 45.22 224 ASN A N 1
ATOM 1787 C CA . ASN A 1 224 ? -23.182 -20.059 22.705 1.00 45.22 224 ASN A CA 1
ATOM 1788 C C . ASN A 1 224 ? -24.520 -20.820 22.770 1.00 45.22 224 ASN A C 1
ATOM 1790 O O . ASN A 1 224 ? -25.091 -20.939 23.852 1.00 45.22 224 ASN A O 1
ATOM 1794 N N . LEU A 1 225 ? -25.018 -21.359 21.652 1.00 47.16 225 LEU A N 1
ATOM 1795 C CA . LEU A 1 225 ? -26.216 -22.209 21.632 1.00 47.16 225 LEU A CA 1
ATOM 1796 C C . LEU A 1 225 ? -25.890 -23.713 21.733 1.00 47.16 225 LEU A C 1
ATOM 1798 O O . LEU A 1 225 ? -26.800 -24.509 21.945 1.00 47.16 225 LEU A O 1
ATOM 1802 N N . CYS A 1 226 ? -24.611 -24.109 21.673 1.00 45.19 226 CYS A N 1
ATOM 1803 C CA . CYS A 1 226 ? -24.186 -25.518 21.722 1.00 45.19 226 CYS A CA 1
ATOM 1804 C C . CYS A 1 226 ? -23.603 -25.987 23.072 1.00 45.19 226 CYS A C 1
ATOM 1806 O O . CYS A 1 226 ? -23.135 -27.12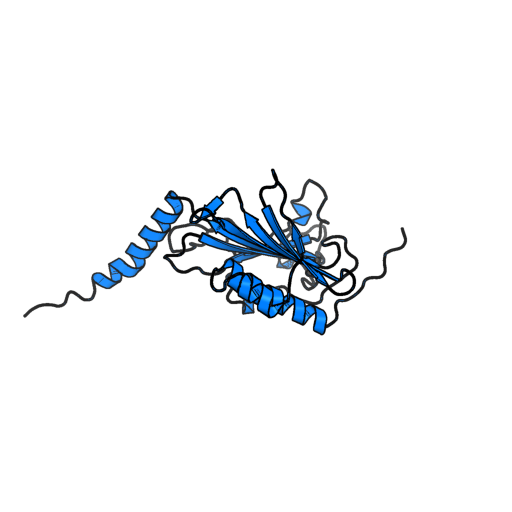0 23.163 1.00 45.19 226 CYS A O 1
ATOM 1808 N N . THR A 1 227 ? -23.645 -25.179 24.137 1.00 45.03 227 THR A N 1
ATOM 1809 C CA . THR A 1 227 ? -23.230 -25.600 25.499 1.00 45.03 227 THR A CA 1
ATOM 1810 C C . THR A 1 227 ? -24.368 -25.610 26.519 1.00 45.03 227 THR A C 1
ATOM 1812 O O . THR A 1 227 ? -24.144 -25.837 27.706 1.00 45.03 227 THR A O 1
ATOM 1815 N N . GLY A 1 228 ? -25.612 -25.469 26.060 1.00 45.84 228 GLY A N 1
ATOM 1816 C CA . GLY A 1 228 ? -26.810 -25.684 26.868 1.00 45.84 228 GLY A CA 1
ATOM 1817 C C . GLY A 1 228 ? -27.153 -27.164 27.063 1.00 45.84 228 GLY A C 1
ATOM 1818 O O . GLY A 1 228 ? -28.288 -27.547 26.807 1.00 45.84 228 GLY A O 1
ATOM 1819 N N . MET A 1 229 ? -26.208 -28.006 27.500 1.00 40.00 229 MET A N 1
ATOM 1820 C CA . MET A 1 229 ? -26.592 -29.226 28.217 1.00 40.00 229 MET A CA 1
ATOM 1821 C C . MET A 1 229 ? -26.635 -28.912 29.707 1.00 40.00 229 MET A C 1
ATOM 1823 O O . MET A 1 229 ? -25.596 -28.862 30.363 1.00 40.00 229 MET A O 1
ATOM 1827 N N . VAL A 1 230 ? -27.848 -28.776 30.240 1.00 41.34 230 VAL A N 1
ATOM 1828 C CA . VAL A 1 230 ? -28.133 -29.175 31.619 1.00 41.34 230 VAL A CA 1
ATOM 1829 C C . VAL A 1 230 ? -29.444 -29.970 31.645 1.00 41.34 230 VAL A C 1
ATOM 1831 O O . VAL A 1 230 ? -30.426 -29.557 31.029 1.00 41.34 230 VAL A O 1
ATOM 1834 N N . CYS A 1 231 ? -29.390 -31.063 32.419 1.00 30.83 231 CYS A N 1
ATOM 1835 C CA . CYS A 1 231 ? -30.423 -31.977 32.940 1.00 30.83 231 CYS A CA 1
ATOM 1836 C C . CYS A 1 231 ? -30.587 -33.336 32.223 1.00 30.83 231 CYS A C 1
ATOM 1838 O O . CYS A 1 231 ? -30.661 -33.375 30.994 1.00 30.83 231 CYS A O 1
ATOM 1840 N N . PRO A 1 232 ? -30.665 -34.458 32.979 1.00 41.97 232 PRO A N 1
ATOM 1841 C CA . PRO A 1 232 ? -31.113 -34.579 34.380 1.00 41.97 232 PRO A CA 1
ATOM 1842 C C . PRO A 1 232 ? -30.037 -34.330 35.440 1.00 41.97 232 PRO A C 1
ATOM 1844 O O . PRO A 1 232 ? -28.925 -34.884 35.304 1.00 41.97 232 PRO A O 1
#

pLDDT: mean 88.02, std 13.36, range [30.83, 98.5]

Organism: NCBI:txid101571

Secondary structure (DSSP, 8-state):
-PPPPPEEPPHHHHHHHHHHHHHHHHHHTTSS-HHHHHHHH-PPEEE--TT-SEEEEEEEETTTTEEEEEEEEEEEEETTEEEEEEEEEEETTGGG-SEE----GGGGGGGTPEEP-TT-BSSSSSBP---SEE-HHHH-TTS-S-TTEEEEEEEE---TT-SEEEEEEEEEEEEES-TTS---GGGEEEEEEEEEEEEEEEEPPHHHHHHHHHHHHHHHHTGGGS------

Foldseek 3Di:
DPDDAAAEDDPVRVVVVVVLVLVQQCVQLVVDDVVVVCVVPNAFDWDDDPPDQKIWGWDADDVQQKIWIFIFGCVDDDPNHTHGWKIKMFGRVFQPGRYWFQAAPVNVVVSQWAFFDAQDDLLQFDGGHDHQKAQCCCVDPVNPHHSQKIWGKTWRNHDLQDQWTKIKIWIFGFDFCDPPDDPDPVRTPRRRTTGMMMITIGGDDPVVNVRSVVSVCVVCVVVVVPPPDDDD

Sequence (232 aa):
MQEKPVRMMTEAQQAKLMQFVCVGLEWVAGQIPFDEVVRTFGQPKKYDADGVRMIEYAYDFDDDTMSVTFSYDKLHQIDGKPSINTFGIKVGDGVGGDVYTNIPYETWDSLGLHRLARGELIDGMRTEMGDFFDPTGLRDISGWYPTNYVTFGYRLPMPLDSPFDVIAGFGYLGEWVSKKGDATLSNFRSAVNLRSLAIGRHYLTPEELQQRQLAKRQKYGEMNLCTGMVCP

Radius of gyration: 20.55 Å; chains: 1; bounding box: 52×59×64 Å